Protein AF-A0A2S7TG33-F1 (afdb_monomer_lite)

Secondary structure (DSSP, 8-state):
-PPP-----------------EEEEEETTTTEEEEEEEEETTEEEEEETTT-SEEEEEE-SSHHHHHHHHH-TT-GGG-PEEEE-GGGPEEEES--S-EEE----HHHHHHT-TTSEEEETTEEEEE--S-TTHHHHT-TTSEEEETTEEEEE--S-HHHHHTT-TTSEEEETTEEEEE----HHHHHTT-TTSEEEETTEEEEE----STTTTTTTSEEEETTEEEEE--S-HHHHHTT-TTSEEEEE---TTEEE-

Foldseek 3Di:
DDDDDDDDDPPPDPPPQQQQQWEWEAPQFLLDTAWIWGDDWQKIFIAGQQQLATAEMEGHPGSVVVSVCSQPVPDPVLCWDWDAFWPNYTYTYNDFDDWDADDPDPQCVQLVRGRGTQDTVLKGWDADTPDDCCVVLVRRRGTQDIPNFGWAAADDDPQCVQLVRRRRTQDRRQWGWDFATDDPFCVQLVRRRGTQDTRPWGWDFATDDQFCPQGRRRTQDTRFKGWDAATDDPVCVVVVRHNGTDDIDGDDSNYHYD

pLDDT: mean 90.06, std 13.79, range [36.41, 98.5]

Radius of gyration: 22.52 Å; chains: 1; bounding box: 63×63×65 Å

Sequence (258 aa):
MKFFNLLGIIFLFPLLSFSQDLSVNVDKDNGILGSVYIKKGSTVFKVGHSSGSIEKVYVFQSADKAKYFMQNPQNSNFNFKAVQLAGGVQLYVRDYSNIEYCKNYSNYSRAGIVGEVCGVDGVKIEYNLRIGNNSTIGIVGKLKSINGINISYHINYDSNVRAGYQGKISAISDTKIVYYNKYTNSELASYYGKFRSIGGVAIGYYDKTNSTRGFEGKLQNIGSYKFNYYENYYNNQASKIVGKFKSITGKDSRVILL

Structure (mmCIF, N/CA/C/O backbone):
data_AF-A0A2S7TG33-F1
#
_entry.id   AF-A0A2S7TG33-F1
#
loop_
_atom_site.group_PDB
_atom_site.id
_atom_site.type_symbol
_atom_site.label_atom_id
_atom_site.label_alt_id
_atom_site.label_comp_id
_atom_site.label_asym_id
_atom_site.label_entity_id
_atom_site.label_seq_id
_atom_site.pdbx_PDB_ins_code
_atom_site.Cartn_x
_atom_site.Cartn_y
_atom_site.Cartn_z
_atom_site.occupancy
_atom_site.B_iso_or_equiv
_atom_site.auth_seq_id
_atom_site.auth_comp_id
_atom_site.auth_asym_id
_atom_site.auth_atom_id
_atom_site.pdbx_PDB_model_num
ATOM 1 N N . MET A 1 1 ? -41.850 -49.397 -28.244 1.00 43.66 1 MET A N 1
ATOM 2 C CA . MET A 1 1 ? -40.904 -48.329 -28.630 1.00 43.66 1 MET A CA 1
ATOM 3 C C . MET A 1 1 ? -40.643 -47.488 -27.381 1.00 43.66 1 MET A C 1
ATOM 5 O O . MET A 1 1 ? -41.569 -46.858 -26.892 1.00 43.66 1 MET A O 1
ATOM 9 N N . LYS A 1 2 ? -39.466 -47.632 -26.752 1.00 36.41 2 LYS A N 1
ATOM 10 C CA . LYS A 1 2 ? -39.132 -46.988 -25.466 1.00 36.41 2 LYS A CA 1
ATOM 11 C C . LYS A 1 2 ? -38.657 -45.554 -25.725 1.00 36.41 2 LYS A C 1
ATOM 13 O O . LYS A 1 2 ? -37.674 -45.377 -26.437 1.00 36.41 2 LYS A O 1
ATOM 18 N N . PHE A 1 3 ? -39.332 -44.561 -25.150 1.00 38.00 3 PHE A N 1
ATOM 19 C CA . PHE A 1 3 ? -38.859 -43.176 -25.123 1.00 38.00 3 PHE A CA 1
ATOM 20 C C . PHE A 1 3 ? -37.840 -43.009 -23.989 1.00 38.00 3 PHE A C 1
ATOM 22 O O . PHE A 1 3 ? -38.139 -43.290 -22.830 1.00 38.00 3 PHE A O 1
ATOM 29 N N . PHE A 1 4 ? -36.624 -42.586 -24.336 1.00 40.59 4 PHE A N 1
ATOM 30 C CA . PHE A 1 4 ? -35.587 -42.198 -23.384 1.00 40.59 4 PHE A CA 1
ATOM 31 C C . PHE A 1 4 ? -35.855 -40.768 -22.897 1.00 40.59 4 PHE A C 1
ATOM 33 O O . PHE A 1 4 ? -35.820 -39.826 -23.685 1.00 40.59 4 PHE A O 1
ATOM 40 N N . ASN A 1 5 ? -36.092 -40.612 -21.594 1.00 41.12 5 ASN A N 1
ATOM 41 C CA . ASN A 1 5 ? -36.013 -39.325 -20.908 1.00 41.12 5 ASN A CA 1
ATOM 42 C C . ASN A 1 5 ? -34.537 -38.933 -20.778 1.00 41.12 5 ASN A C 1
ATOM 44 O O . ASN A 1 5 ? -33.790 -39.572 -20.037 1.00 41.12 5 ASN A O 1
ATOM 48 N N . LEU A 1 6 ? -34.118 -37.883 -21.482 1.00 42.72 6 LEU A N 1
ATOM 49 C CA . LEU A 1 6 ? -32.810 -37.266 -21.291 1.00 42.72 6 LEU A CA 1
ATOM 50 C C . LEU A 1 6 ? -32.960 -36.126 -20.271 1.00 42.72 6 LEU A C 1
ATOM 52 O O . LEU A 1 6 ? -33.323 -35.007 -20.624 1.00 42.72 6 LEU A O 1
ATOM 56 N N . LEU A 1 7 ? -32.714 -36.420 -18.990 1.00 44.91 7 LEU A N 1
ATOM 57 C CA . LEU A 1 7 ? -32.516 -35.384 -17.973 1.00 44.91 7 LEU A CA 1
ATOM 58 C C . LEU A 1 7 ? -31.182 -34.677 -18.257 1.00 44.91 7 LEU A C 1
ATOM 60 O O . LEU A 1 7 ? -30.110 -35.239 -18.036 1.00 44.91 7 LEU A O 1
ATOM 64 N N . GLY A 1 8 ? -31.245 -33.441 -18.749 1.00 45.94 8 GLY A N 1
ATOM 65 C CA . GLY A 1 8 ? -30.083 -32.566 -18.866 1.00 45.94 8 GLY A CA 1
ATOM 66 C C . GLY A 1 8 ? -29.665 -32.042 -17.493 1.00 45.94 8 GLY A C 1
ATOM 67 O O . GLY A 1 8 ? -30.353 -31.209 -16.906 1.00 45.94 8 GLY A O 1
ATOM 68 N N . ILE A 1 9 ? -28.531 -32.518 -16.981 1.00 47.28 9 ILE A N 1
ATOM 69 C CA . ILE A 1 9 ? -27.866 -31.953 -15.802 1.00 47.28 9 ILE A CA 1
ATOM 70 C C . ILE A 1 9 ? -27.219 -30.630 -16.227 1.00 47.28 9 ILE A C 1
ATOM 72 O O . ILE A 1 9 ? -26.208 -30.616 -16.929 1.00 47.28 9 ILE A O 1
ATOM 76 N N . ILE A 1 10 ? -27.808 -29.508 -15.813 1.00 48.47 10 ILE A N 1
ATOM 77 C CA . ILE A 1 10 ? -27.198 -28.182 -15.953 1.00 48.47 10 ILE A CA 1
ATOM 78 C C . ILE A 1 10 ? -26.087 -28.079 -14.904 1.00 48.47 10 ILE A C 1
ATOM 80 O O . ILE A 1 10 ? -26.350 -27.902 -13.715 1.00 48.47 10 ILE A O 1
ATOM 84 N N . PHE A 1 11 ? -24.832 -28.188 -15.342 1.00 40.50 11 PHE A N 1
ATOM 85 C CA . PHE A 1 11 ? -23.679 -27.799 -14.534 1.00 40.50 11 PHE A CA 1
ATOM 86 C C . PHE A 1 11 ? -23.696 -26.274 -14.350 1.00 40.50 11 PHE A C 1
ATOM 88 O O . PHE A 1 11 ? -23.210 -25.519 -15.192 1.00 40.50 11 PHE A O 1
ATOM 95 N N . LEU A 1 12 ? -24.254 -25.815 -13.229 1.00 41.25 12 LEU A N 1
ATOM 96 C CA . LEU A 1 12 ? -24.005 -24.481 -12.689 1.00 41.25 12 LEU A CA 1
ATOM 97 C C . LEU A 1 12 ? -22.549 -24.432 -12.212 1.00 41.25 12 LEU A C 1
ATOM 99 O O . LEU A 1 12 ? -22.251 -24.654 -11.041 1.00 41.25 12 LEU A O 1
ATOM 103 N N . PHE A 1 13 ? -21.619 -24.164 -13.128 1.00 43.62 13 PHE A N 1
ATOM 104 C CA . PHE A 1 13 ? -20.308 -23.673 -12.727 1.00 43.62 13 PHE A CA 1
ATOM 105 C C . PHE A 1 13 ? -20.529 -22.313 -12.057 1.00 43.62 13 PHE A C 1
ATOM 107 O O . PHE A 1 13 ? -21.068 -21.413 -12.710 1.00 43.62 13 PHE A O 1
ATOM 114 N N . PRO A 1 14 ? -20.143 -22.115 -10.783 1.00 40.81 14 PRO A N 1
ATOM 115 C CA . PRO A 1 14 ? -20.095 -20.775 -10.239 1.00 40.81 14 PRO A CA 1
ATOM 116 C C . PRO A 1 14 ? -19.067 -20.018 -11.076 1.00 40.81 14 PRO A C 1
ATOM 118 O O . PRO A 1 14 ? -17.866 -20.283 -11.004 1.00 40.81 14 PRO A O 1
ATOM 121 N N . LEU A 1 15 ? -19.548 -19.098 -11.913 1.00 37.97 15 LEU A N 1
ATOM 122 C CA . LEU A 1 15 ? -18.715 -18.046 -12.465 1.00 37.97 15 LEU A CA 1
ATOM 123 C C . LEU A 1 15 ? -18.114 -17.345 -11.252 1.00 37.97 15 LEU A C 1
ATOM 125 O O . LEU A 1 15 ? -18.797 -16.587 -10.565 1.00 37.97 15 LEU A O 1
ATOM 129 N N . LEU A 1 16 ? -16.856 -17.658 -10.946 1.00 40.44 16 LEU A N 1
ATOM 130 C CA . LEU A 1 16 ? -16.055 -16.908 -9.996 1.00 40.44 16 LEU A CA 1
ATOM 131 C C . LEU A 1 16 ? -15.973 -15.491 -10.557 1.00 40.44 16 LEU A C 1
ATOM 133 O O . LEU A 1 16 ? -15.112 -15.166 -11.374 1.00 40.44 16 LEU A O 1
ATOM 137 N N . SER A 1 17 ? -16.926 -14.651 -10.168 1.00 43.97 17 SER A N 1
ATOM 138 C CA . SER A 1 17 ? -16.872 -13.224 -10.394 1.00 43.97 17 SER A CA 1
ATOM 139 C C . SER A 1 17 ? -15.693 -12.725 -9.574 1.00 43.97 17 SER A C 1
ATOM 141 O O . SER A 1 17 ? -15.821 -12.477 -8.375 1.00 43.97 17 SER A O 1
ATOM 143 N N . PHE A 1 18 ? -14.516 -12.661 -10.195 1.00 52.84 18 PHE A N 1
ATOM 144 C CA . PHE A 1 18 ? -13.342 -12.061 -9.582 1.00 52.84 18 PHE A CA 1
ATOM 145 C C . PHE A 1 18 ? -13.706 -10.621 -9.207 1.00 52.84 18 PHE A C 1
ATOM 147 O O . PHE A 1 18 ? -13.912 -9.772 -10.074 1.00 52.84 18 PHE A O 1
ATOM 154 N N . SER A 1 19 ? -13.859 -10.362 -7.908 1.00 65.00 19 SER A N 1
ATOM 155 C CA . SER A 1 19 ? -14.109 -9.014 -7.412 1.00 65.00 19 SER A CA 1
ATOM 156 C C . SER A 1 19 ? -12.846 -8.181 -7.611 1.00 65.00 19 SER A C 1
ATOM 158 O O . SER A 1 19 ? -11.757 -8.590 -7.206 1.00 65.00 19 SER A O 1
ATOM 160 N N . GLN A 1 20 ? -12.986 -7.016 -8.245 1.00 80.31 20 GLN A N 1
ATOM 161 C CA . GLN A 1 20 ? -11.916 -6.027 -8.388 1.00 80.31 20 GLN A CA 1
ATOM 162 C C . GLN A 1 20 ? -11.662 -5.338 -7.044 1.00 80.31 20 GLN A C 1
ATOM 164 O O . GLN A 1 20 ? -12.116 -4.224 -6.787 1.00 80.31 20 GLN A O 1
ATOM 169 N N . ASP A 1 21 ? -10.954 -6.042 -6.169 1.00 93.25 21 ASP A N 1
ATOM 170 C CA . ASP A 1 21 ? -10.637 -5.586 -4.814 1.00 93.25 21 ASP A CA 1
ATOM 171 C C . ASP A 1 21 ? -9.279 -4.881 -4.729 1.00 93.25 21 ASP A C 1
ATOM 173 O O . ASP A 1 21 ? -8.865 -4.464 -3.647 1.00 93.25 21 ASP A O 1
ATOM 177 N N . LEU A 1 22 ? -8.600 -4.724 -5.866 1.00 96.38 22 LEU A N 1
ATOM 178 C CA . LEU A 1 22 ? -7.328 -4.033 -5.997 1.00 96.38 22 LEU A CA 1
ATOM 179 C C . LEU A 1 22 ? -7.439 -2.955 -7.077 1.00 96.38 22 LEU A C 1
ATOM 181 O O . LEU A 1 22 ? -7.758 -3.259 -8.226 1.00 96.38 22 LEU A O 1
ATOM 185 N N . SER A 1 23 ? -7.102 -1.720 -6.723 1.00 96.31 23 SER A N 1
ATOM 186 C CA . SER A 1 23 ? -6.913 -0.633 -7.684 1.00 96.31 23 SER A CA 1
ATOM 187 C C . SER A 1 23 ? -5.549 -0.017 -7.500 1.00 96.31 23 SER A C 1
ATOM 189 O O . SER A 1 23 ? -5.053 0.110 -6.380 1.00 96.31 23 SER A O 1
ATOM 191 N N . VAL A 1 24 ? -4.940 0.383 -8.603 1.00 95.62 24 VAL A N 1
ATOM 192 C CA . VAL A 1 24 ? -3.582 0.897 -8.602 1.00 95.62 24 VAL A CA 1
ATOM 193 C C . VAL A 1 24 ? -3.514 2.118 -9.497 1.00 95.62 24 VAL A C 1
ATOM 195 O O . VAL A 1 24 ? -3.882 2.062 -10.666 1.00 95.62 24 VAL A O 1
ATOM 198 N N . ASN A 1 25 ? -3.006 3.212 -8.945 1.00 93.44 25 ASN A N 1
ATOM 199 C CA . ASN A 1 25 ? -2.598 4.371 -9.722 1.00 93.44 25 ASN A CA 1
ATOM 200 C C . ASN A 1 25 ? -1.138 4.197 -10.159 1.00 93.44 25 ASN A C 1
ATOM 202 O O . ASN A 1 25 ? -0.315 3.710 -9.382 1.00 93.44 25 ASN A O 1
ATOM 206 N N . VAL A 1 26 ? -0.822 4.586 -11.392 1.00 94.31 26 VAL A N 1
ATOM 207 C CA . VAL A 1 26 ? 0.536 4.531 -11.939 1.00 94.31 26 VAL A CA 1
ATOM 208 C C . VAL A 1 26 ? 0.891 5.874 -12.558 1.00 94.31 26 VAL A C 1
ATOM 210 O O . VAL A 1 26 ? 0.166 6.376 -13.415 1.00 94.31 26 VAL A O 1
ATOM 213 N N . ASP A 1 27 ? 2.048 6.408 -12.178 1.00 94.50 27 ASP A N 1
ATOM 214 C CA . ASP A 1 27 ? 2.720 7.450 -12.945 1.00 94.50 27 ASP A CA 1
ATOM 215 C C . ASP A 1 27 ? 3.383 6.774 -14.148 1.00 94.50 27 ASP A C 1
ATOM 217 O O . ASP A 1 27 ? 4.416 6.110 -14.024 1.00 94.50 27 ASP A O 1
ATOM 221 N N . LYS A 1 28 ? 2.726 6.869 -15.306 1.00 91.88 28 LYS A N 1
ATOM 222 C CA . LYS A 1 28 ? 3.128 6.160 -16.528 1.00 91.8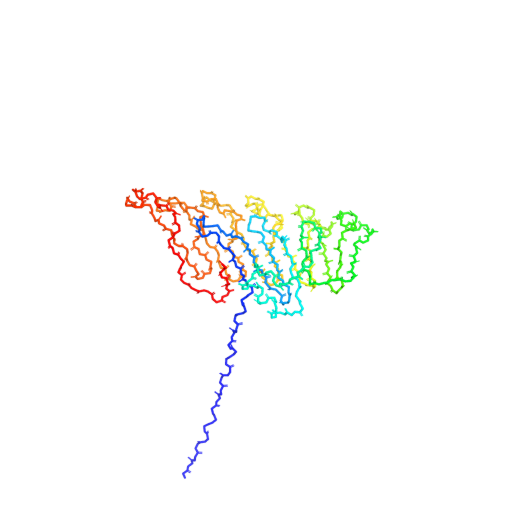8 28 LYS A CA 1
ATOM 223 C C . LYS A 1 28 ? 4.428 6.722 -17.096 1.00 91.88 28 LYS A C 1
ATOM 225 O O . LYS A 1 28 ? 5.253 5.947 -17.571 1.00 91.88 28 LYS A O 1
ATOM 230 N N . ASP A 1 29 ? 4.639 8.030 -16.985 1.00 89.31 29 ASP A N 1
ATOM 231 C CA . ASP A 1 29 ? 5.801 8.719 -17.549 1.00 89.31 29 ASP A CA 1
ATOM 232 C C . ASP A 1 29 ? 7.083 8.335 -16.804 1.00 89.31 29 ASP A C 1
ATOM 234 O O . ASP A 1 29 ? 8.107 7.973 -17.406 1.00 89.31 29 ASP A O 1
ATOM 238 N N . ASN A 1 30 ? 7.001 8.308 -15.475 1.00 92.94 30 ASN A N 1
ATOM 239 C CA . ASN A 1 30 ? 8.112 7.885 -14.631 1.00 92.94 30 ASN A CA 1
ATOM 240 C C . ASN A 1 30 ? 8.151 6.368 -14.413 1.00 92.94 30 ASN A C 1
ATOM 242 O O . ASN A 1 30 ? 9.168 5.848 -13.960 1.00 92.94 30 ASN A O 1
ATOM 246 N N . GLY A 1 31 ? 7.089 5.644 -14.772 1.00 93.50 31 GLY A N 1
ATOM 247 C CA . GLY A 1 31 ? 6.967 4.204 -14.559 1.00 93.50 31 GLY A CA 1
ATOM 248 C C . GLY A 1 31 ? 6.938 3.832 -13.080 1.00 93.50 31 GLY A C 1
ATOM 249 O O . GLY A 1 31 ? 7.494 2.806 -12.684 1.00 93.50 31 GLY A O 1
ATOM 250 N N . ILE A 1 32 ? 6.342 4.687 -12.251 1.00 93.75 32 ILE A N 1
ATOM 251 C CA . ILE A 1 32 ? 6.317 4.541 -10.798 1.00 93.75 32 ILE A CA 1
ATOM 252 C C . ILE A 1 32 ? 4.934 4.067 -10.371 1.00 93.75 32 ILE A C 1
ATOM 254 O O . ILE A 1 32 ? 3.900 4.589 -10.789 1.00 93.75 32 ILE A O 1
ATOM 258 N N . LEU A 1 33 ? 4.924 3.062 -9.501 1.00 94.38 33 LEU A N 1
ATOM 259 C CA . LEU A 1 33 ? 3.711 2.638 -8.827 1.00 94.38 33 LEU A CA 1
ATOM 260 C C . LEU A 1 33 ? 3.254 3.758 -7.895 1.00 94.38 33 LEU A C 1
ATOM 262 O O . LEU A 1 33 ? 4.004 4.142 -7.013 1.00 94.38 33 LEU A O 1
ATOM 266 N N . GLY A 1 34 ? 2.051 4.280 -8.088 1.00 89.62 34 GLY A N 1
ATOM 267 C CA . GLY A 1 34 ? 1.496 5.357 -7.282 1.00 89.62 34 GLY A CA 1
ATOM 268 C C . GLY A 1 34 ? 0.822 4.836 -6.016 1.00 89.62 34 GLY A C 1
ATOM 269 O O . GLY A 1 34 ? 1.431 4.192 -5.163 1.00 89.62 34 GLY A O 1
ATOM 270 N N . SER A 1 35 ? -0.456 5.166 -5.857 1.00 88.00 35 SER A N 1
ATOM 271 C CA . SER A 1 35 ? -1.264 4.706 -4.722 1.00 88.00 35 SER A CA 1
ATOM 272 C C . SER A 1 35 ? -1.876 3.336 -4.997 1.00 88.00 35 SER A C 1
ATOM 274 O O . SER A 1 35 ? -2.396 3.097 -6.088 1.00 88.00 35 SER A O 1
ATOM 276 N N . VAL A 1 36 ? -1.865 2.465 -3.989 1.00 96.06 36 VAL A N 1
ATOM 277 C CA . VAL A 1 36 ? -2.528 1.157 -4.026 1.00 96.06 36 VAL A CA 1
ATOM 278 C C . VAL A 1 36 ? -3.765 1.207 -3.141 1.00 96.06 36 VAL A C 1
ATOM 280 O O . VAL A 1 36 ? -3.675 1.587 -1.976 1.00 96.06 36 VAL A O 1
ATOM 283 N N . TYR A 1 37 ? -4.906 0.789 -3.675 1.00 97.75 37 TYR A N 1
ATOM 284 C CA . TYR A 1 37 ? -6.167 0.687 -2.952 1.00 97.75 37 TYR A CA 1
ATOM 285 C C . TYR A 1 37 ? -6.569 -0.779 -2.817 1.00 97.75 37 TYR A C 1
ATOM 287 O O . TYR A 1 37 ? -6.610 -1.502 -3.811 1.00 97.75 37 TYR A O 1
ATOM 295 N N . ILE A 1 38 ? -6.873 -1.212 -1.595 1.00 97.81 38 ILE A N 1
ATOM 296 C CA . ILE A 1 38 ? -7.290 -2.582 -1.278 1.00 97.81 38 ILE A CA 1
ATOM 297 C C . ILE A 1 38 ? -8.670 -2.532 -0.628 1.00 97.81 38 ILE A C 1
ATOM 299 O O . ILE A 1 38 ? -8.834 -1.917 0.425 1.00 97.81 38 ILE A O 1
ATOM 303 N N . LYS A 1 39 ? -9.664 -3.183 -1.234 1.00 97.69 39 LYS A N 1
ATOM 304 C CA . LYS A 1 39 ? -11.042 -3.233 -0.731 1.00 97.69 39 LYS A CA 1
ATOM 305 C C . LYS A 1 39 ? -11.273 -4.471 0.133 1.00 97.69 39 LYS A C 1
ATOM 307 O O . LYS A 1 39 ? -10.919 -5.583 -0.249 1.00 97.69 39 LYS A O 1
ATOM 312 N N . LYS A 1 40 ? -11.960 -4.292 1.259 1.00 97.50 40 LYS A N 1
ATOM 313 C CA . LYS A 1 40 ? -12.483 -5.350 2.131 1.00 97.50 40 LYS A CA 1
ATOM 314 C C . LYS A 1 40 ? -13.906 -5.003 2.547 1.00 97.50 40 LYS A C 1
ATOM 316 O O . LYS A 1 40 ? -14.120 -4.119 3.370 1.00 97.50 40 LYS A O 1
ATOM 321 N N . GLY A 1 41 ? -14.883 -5.672 1.932 1.00 95.56 41 GLY A N 1
ATOM 322 C CA . GLY A 1 41 ? -16.298 -5.344 2.113 1.00 95.56 41 GLY A CA 1
ATOM 323 C C . GLY A 1 41 ? -16.580 -3.881 1.763 1.00 95.56 41 GLY A C 1
ATOM 324 O O . GLY A 1 41 ? -16.327 -3.454 0.636 1.00 95.56 41 GLY A O 1
ATOM 325 N N . SER A 1 42 ? -17.076 -3.122 2.738 1.00 96.19 42 SER A N 1
ATOM 326 C CA . SER A 1 42 ? -17.338 -1.685 2.636 1.00 96.19 42 SER A CA 1
ATOM 327 C C . SER A 1 42 ? -16.167 -0.797 3.072 1.00 96.19 42 SER A C 1
ATOM 329 O O . SER A 1 42 ? -16.349 0.407 3.205 1.00 96.19 42 SER A O 1
ATOM 331 N N . THR A 1 43 ? -14.97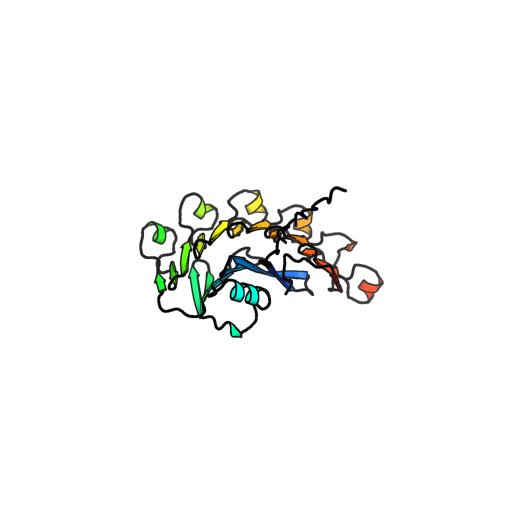1 -1.347 3.279 1.00 97.94 43 THR A N 1
ATOM 332 C CA . THR A 1 43 ? -13.774 -0.591 3.675 1.00 97.94 43 THR A CA 1
ATOM 333 C C . THR A 1 43 ? -12.730 -0.620 2.561 1.00 97.94 43 THR A C 1
ATOM 335 O O . THR A 1 43 ? -12.500 -1.662 1.949 1.00 97.94 43 THR A O 1
ATOM 338 N N . VAL A 1 44 ? -12.065 0.505 2.299 1.00 98.19 44 VAL A N 1
ATOM 339 C CA . VAL A 1 44 ? -10.947 0.609 1.349 1.00 98.19 44 VAL A CA 1
ATOM 340 C C . VAL A 1 44 ? -9.719 1.166 2.055 1.00 98.19 44 VAL A C 1
ATOM 342 O O . VAL A 1 44 ? -9.781 2.209 2.697 1.00 98.19 44 VAL A O 1
ATOM 345 N N . PHE A 1 45 ? -8.585 0.497 1.894 1.00 98.31 45 PHE A N 1
ATOM 346 C CA . PHE A 1 45 ? -7.293 0.915 2.425 1.00 98.31 45 PHE A CA 1
ATOM 347 C C . PHE A 1 45 ? -6.452 1.505 1.304 1.00 98.31 45 PHE A C 1
ATOM 349 O O . PHE A 1 45 ? -6.219 0.829 0.304 1.00 98.31 45 PHE A O 1
ATOM 356 N N . LYS A 1 46 ? -5.957 2.729 1.480 1.00 97.56 46 LYS A N 1
ATOM 357 C CA . LYS A 1 46 ? -4.905 3.301 0.641 1.00 97.56 46 LYS A CA 1
ATOM 358 C C . LYS A 1 46 ? -3.554 3.000 1.281 1.00 97.56 46 LYS A C 1
ATOM 360 O O . LYS A 1 46 ? -3.272 3.478 2.381 1.00 97.56 46 LYS A O 1
ATOM 365 N N . VAL A 1 47 ? -2.727 2.236 0.584 1.00 96.12 47 VAL A N 1
ATOM 366 C CA . VAL A 1 47 ? -1.374 1.872 1.007 1.00 96.12 47 VAL A CA 1
ATOM 367 C C . VAL A 1 47 ? -0.365 2.643 0.160 1.00 96.12 47 VAL A C 1
ATOM 369 O O . VAL A 1 47 ? -0.444 2.646 -1.073 1.00 96.12 47 VAL A O 1
ATOM 372 N N . GLY A 1 48 ? 0.586 3.299 0.823 1.00 92.75 48 GLY A N 1
ATOM 373 C CA . GLY A 1 48 ? 1.676 4.005 0.156 1.00 92.75 48 GLY A CA 1
ATOM 374 C C . GLY A 1 48 ? 2.683 3.027 -0.445 1.00 92.75 48 GLY A C 1
ATOM 375 O O . GLY A 1 48 ? 3.139 2.114 0.243 1.00 92.75 48 GLY A O 1
ATOM 376 N N . HIS A 1 49 ? 3.068 3.207 -1.711 1.00 84.69 49 HIS A N 1
ATOM 377 C CA . HIS A 1 49 ? 4.028 2.303 -2.361 1.00 84.69 49 HIS A CA 1
ATOM 378 C C . HIS A 1 49 ? 5.431 2.374 -1.743 1.00 84.69 49 HIS A C 1
ATOM 380 O O . HIS A 1 49 ? 6.079 1.342 -1.572 1.00 84.69 49 HIS A O 1
ATOM 386 N N . SER A 1 50 ? 5.896 3.574 -1.381 1.00 84.38 50 SER A N 1
ATOM 387 C CA . SER A 1 50 ? 7.224 3.774 -0.788 1.00 84.38 50 SER A CA 1
ATOM 388 C C . SER A 1 50 ? 7.254 3.361 0.679 1.00 84.38 50 SER A C 1
ATOM 390 O O . SER A 1 50 ? 8.144 2.622 1.110 1.00 84.38 50 SER A O 1
ATOM 392 N N . SER A 1 51 ? 6.256 3.807 1.447 1.00 88.75 51 SER A N 1
ATOM 393 C CA . SER A 1 51 ? 6.172 3.550 2.885 1.00 88.75 51 SER A CA 1
ATOM 394 C C . SER A 1 51 ? 5.759 2.113 3.197 1.00 88.75 51 SER A C 1
ATOM 396 O O . SER A 1 51 ? 6.196 1.565 4.201 1.00 88.75 51 SER A O 1
ATOM 398 N N . GLY A 1 52 ? 4.933 1.485 2.353 1.00 91.25 52 GLY A N 1
ATOM 399 C CA . GLY A 1 52 ? 4.270 0.215 2.655 1.00 91.25 52 GLY A CA 1
ATOM 400 C C . GLY A 1 52 ? 3.351 0.278 3.877 1.00 91.25 52 GLY A C 1
ATOM 401 O O . GLY A 1 52 ? 3.053 -0.762 4.463 1.00 91.25 52 GLY A O 1
ATOM 402 N N . SER A 1 53 ? 2.934 1.484 4.263 1.00 93.50 53 SER A N 1
ATOM 403 C CA . SER A 1 53 ? 2.026 1.758 5.375 1.00 93.50 53 SER A CA 1
ATOM 404 C C . SER A 1 53 ? 0.645 2.135 4.847 1.00 93.50 53 SER A C 1
ATOM 406 O O . SER A 1 53 ? 0.513 2.648 3.733 1.00 93.50 53 SER A O 1
ATOM 408 N N . ILE A 1 54 ? -0.391 1.907 5.656 1.00 97.00 54 ILE A N 1
ATOM 409 C CA . ILE A 1 54 ? -1.712 2.487 5.409 1.00 97.00 54 ILE A CA 1
ATOM 410 C C . ILE A 1 54 ? -1.585 3.993 5.611 1.00 97.00 54 ILE A C 1
ATOM 412 O O . ILE A 1 54 ? -1.109 4.440 6.646 1.00 97.00 54 ILE A O 1
ATOM 416 N N . GLU A 1 55 ? -2.003 4.759 4.613 1.00 96.75 55 GLU A N 1
ATOM 417 C CA . GLU A 1 55 ? -2.060 6.221 4.681 1.00 96.75 55 GLU A CA 1
ATOM 418 C C . GLU A 1 55 ? -3.486 6.680 4.974 1.00 96.75 55 GLU A C 1
ATOM 420 O O . GLU A 1 55 ? -3.714 7.618 5.736 1.00 96.75 55 GLU A O 1
ATOM 425 N N . LYS A 1 56 ? -4.460 6.012 4.343 1.00 97.69 56 LYS A N 1
ATOM 426 C CA . LYS A 1 56 ? -5.875 6.366 4.433 1.00 97.69 56 LYS A CA 1
ATOM 427 C C . LYS A 1 56 ? -6.738 5.121 4.526 1.00 97.69 56 LYS A C 1
ATOM 429 O O . LYS A 1 56 ? -6.450 4.113 3.879 1.00 97.69 56 LYS A O 1
ATOM 434 N N . VAL A 1 57 ? -7.827 5.221 5.273 1.00 98.31 57 VAL A N 1
ATOM 435 C CA . VAL A 1 57 ? -8.887 4.215 5.316 1.00 98.31 57 VAL A CA 1
ATOM 436 C C . VAL A 1 57 ? -10.203 4.900 4.999 1.00 98.31 57 VAL A C 1
ATOM 438 O O . VAL A 1 57 ? -10.516 5.919 5.595 1.00 98.31 57 VAL A O 1
ATOM 441 N N . TYR A 1 58 ? -10.971 4.351 4.071 1.00 97.88 58 TYR A N 1
ATOM 442 C CA . TYR A 1 58 ? -12.286 4.852 3.692 1.00 97.88 58 TYR A CA 1
ATOM 443 C C . TYR A 1 58 ? -13.327 3.823 4.105 1.00 97.88 58 TYR A C 1
ATOM 445 O O . TYR A 1 58 ? -13.239 2.669 3.685 1.00 97.88 58 TYR A O 1
ATOM 453 N N . VAL A 1 59 ? -14.308 4.224 4.907 1.00 97.19 59 VAL A N 1
ATOM 454 C CA . VAL A 1 59 ? -15.407 3.352 5.327 1.00 97.19 59 VAL A CA 1
ATOM 455 C C . VAL A 1 59 ? -16.698 3.836 4.681 1.00 97.19 59 VAL A C 1
ATOM 457 O O . VAL A 1 59 ? -17.119 4.983 4.838 1.00 97.19 59 VAL A O 1
ATOM 460 N N . PHE A 1 60 ? -17.328 2.938 3.933 1.00 95.25 60 PHE A N 1
ATOM 461 C CA . PHE A 1 60 ? -18.546 3.186 3.179 1.00 95.25 60 PHE A CA 1
ATOM 462 C C . PHE A 1 60 ? -19.751 2.530 3.851 1.00 95.25 60 PHE A C 1
ATOM 464 O O . PHE A 1 60 ? -19.637 1.554 4.589 1.00 95.25 60 PHE A O 1
ATOM 471 N N . GLN A 1 61 ? -20.938 3.029 3.510 1.00 93.06 61 GLN A N 1
ATOM 472 C CA . GLN A 1 61 ? -22.208 2.436 3.940 1.00 93.06 61 GLN A CA 1
ATOM 473 C C . GLN A 1 61 ? -22.470 1.057 3.312 1.00 93.06 61 GLN A C 1
ATOM 475 O O . GLN A 1 61 ? -23.237 0.275 3.859 1.00 93.06 61 GLN A O 1
ATOM 480 N N . SER A 1 62 ? -21.868 0.758 2.156 1.00 94.00 62 SER A N 1
ATOM 481 C CA . SER A 1 62 ? -22.033 -0.525 1.470 1.00 94.00 62 SER A CA 1
ATOM 482 C C . SER A 1 62 ? -20.793 -0.907 0.664 1.00 94.00 62 SER A C 1
ATOM 484 O O . SER A 1 62 ? -19.987 -0.053 0.279 1.00 94.00 62 SER A O 1
ATOM 486 N N . ALA A 1 63 ? -20.657 -2.204 0.384 1.00 94.69 63 ALA A N 1
ATOM 487 C CA . ALA A 1 63 ? -19.587 -2.734 -0.459 1.00 94.69 63 ALA A CA 1
ATOM 488 C C . ALA A 1 63 ? -19.656 -2.209 -1.905 1.00 94.69 63 ALA A C 1
ATOM 490 O O . ALA A 1 63 ? -18.614 -2.025 -2.532 1.00 94.69 63 ALA A O 1
ATOM 491 N N . ASP A 1 64 ? -20.851 -1.899 -2.414 1.00 93.12 64 ASP A N 1
ATOM 492 C CA . ASP A 1 64 ? -21.026 -1.349 -3.764 1.00 93.12 64 ASP A CA 1
ATOM 493 C C . ASP A 1 64 ? -20.489 0.075 -3.885 1.00 93.12 64 ASP A C 1
ATOM 495 O O . ASP A 1 64 ? -19.814 0.403 -4.860 1.00 93.12 64 ASP A O 1
ATOM 499 N N . LYS A 1 65 ? -20.704 0.920 -2.866 1.00 93.69 65 LYS A N 1
ATOM 500 C CA . LYS A 1 65 ? -20.106 2.263 -2.835 1.00 93.69 65 LYS A CA 1
ATOM 501 C C . LYS A 1 65 ? -18.583 2.190 -2.757 1.00 93.69 65 LYS A C 1
ATOM 503 O O . LYS A 1 65 ? -17.907 2.936 -3.461 1.00 93.69 65 LYS A O 1
ATOM 508 N N . ALA A 1 66 ? -18.053 1.256 -1.963 1.00 95.06 66 ALA A N 1
ATOM 509 C CA . ALA A 1 66 ? -16.619 0.988 -1.923 1.00 95.06 66 ALA A CA 1
ATOM 510 C C . ALA A 1 66 ? -16.100 0.535 -3.298 1.00 95.06 66 ALA A C 1
ATOM 512 O O . ALA A 1 66 ? -15.092 1.046 -3.773 1.00 95.06 66 ALA A O 1
ATOM 513 N N . LYS A 1 67 ? -16.811 -0.366 -3.986 1.00 94.12 67 LYS A N 1
ATOM 514 C CA . LYS A 1 67 ? -16.467 -0.821 -5.342 1.00 94.12 67 LYS A CA 1
ATOM 515 C C . LYS A 1 67 ? -16.487 0.324 -6.360 1.00 94.12 67 LYS A C 1
ATOM 517 O O . LYS A 1 67 ? -15.581 0.418 -7.181 1.00 94.12 67 LYS A O 1
ATOM 522 N N . TYR A 1 68 ? -17.473 1.215 -6.288 1.00 93.06 68 TYR A N 1
ATOM 523 C CA . TYR A 1 68 ? -17.525 2.404 -7.138 1.00 93.06 68 TYR A CA 1
ATOM 524 C C . TYR A 1 68 ? -16.340 3.351 -6.872 1.00 93.06 68 TYR A C 1
ATOM 526 O O . TYR A 1 68 ? -15.726 3.855 -7.815 1.00 93.06 68 TYR A O 1
ATOM 534 N N . PHE A 1 69 ? -15.953 3.532 -5.603 1.00 94.75 69 PHE A N 1
ATOM 535 C CA . PHE A 1 69 ? -14.754 4.290 -5.231 1.00 94.75 69 PHE A CA 1
ATOM 536 C C . PHE A 1 69 ? -13.472 3.681 -5.794 1.00 94.75 69 PHE A C 1
ATOM 538 O O . PHE A 1 69 ? -12.627 4.421 -6.288 1.00 94.75 69 PHE A O 1
ATOM 545 N N . MET A 1 70 ? -13.336 2.351 -5.785 1.00 94.88 70 MET A N 1
ATOM 546 C CA . MET A 1 70 ? -12.163 1.666 -6.347 1.00 94.88 70 MET A CA 1
ATOM 547 C C . MET A 1 70 ? -11.908 2.041 -7.813 1.00 94.88 70 MET A C 1
ATOM 549 O O . MET A 1 70 ? -10.760 2.035 -8.246 1.00 94.88 70 MET A O 1
ATOM 553 N N . GLN A 1 71 ? -12.952 2.383 -8.569 1.00 93.25 71 GLN A N 1
ATOM 554 C CA . GLN A 1 71 ? -12.847 2.805 -9.968 1.00 93.25 71 GLN A CA 1
ATOM 555 C C . GLN A 1 71 ? -12.599 4.311 -10.121 1.00 93.25 71 GLN A C 1
ATOM 557 O O . GLN A 1 71 ? -12.081 4.741 -11.144 1.00 93.25 71 GLN A O 1
ATOM 562 N N . ASN A 1 72 ? -12.969 5.115 -9.119 1.00 91.06 72 ASN A N 1
ATOM 563 C CA . ASN A 1 72 ? -12.979 6.576 -9.200 1.00 91.06 72 ASN A CA 1
ATOM 564 C C . ASN A 1 72 ? -12.528 7.233 -7.877 1.00 91.06 72 ASN A C 1
ATOM 566 O O . ASN A 1 72 ? -13.284 8.018 -7.298 1.00 91.06 72 ASN A O 1
ATOM 570 N N . PRO A 1 73 ? -11.315 6.959 -7.361 1.00 89.12 73 PRO A N 1
ATOM 571 C CA . PRO A 1 73 ? -10.930 7.400 -6.017 1.00 89.12 73 PRO A CA 1
ATOM 572 C C . PRO A 1 73 ? -10.721 8.917 -5.885 1.00 89.12 73 PRO A C 1
ATOM 574 O O . PRO A 1 73 ? -10.635 9.421 -4.769 1.00 89.12 73 PRO A O 1
ATOM 577 N N . GLN A 1 74 ? -10.636 9.642 -7.007 1.00 84.38 74 GLN A N 1
ATOM 578 C CA . GLN A 1 74 ? -10.542 11.109 -7.048 1.00 84.38 74 GLN A CA 1
ATOM 579 C C . GLN A 1 74 ? -11.912 11.799 -7.124 1.00 84.38 74 GLN A C 1
ATOM 581 O O . GLN A 1 74 ? -11.981 13.024 -7.170 1.00 84.38 74 GLN A O 1
ATOM 586 N N . ASN A 1 75 ? -13.009 11.038 -7.171 1.00 82.12 75 ASN A N 1
ATOM 587 C CA . ASN A 1 75 ? -14.342 11.614 -7.285 1.00 82.12 75 ASN A CA 1
ATOM 588 C C . ASN A 1 75 ? -14.700 12.388 -6.004 1.00 82.12 75 ASN A C 1
ATOM 590 O O . ASN A 1 75 ? -14.786 11.822 -4.914 1.00 82.12 75 ASN A O 1
ATOM 594 N N . SER A 1 76 ? -14.944 13.688 -6.144 1.00 72.12 76 SER A N 1
ATOM 595 C CA . SER A 1 76 ? -15.299 14.589 -5.044 1.00 72.12 76 SER A CA 1
ATOM 596 C C . SER A 1 76 ? -16.671 14.300 -4.421 1.00 72.12 76 SER A C 1
ATOM 598 O O . SER A 1 76 ? -16.942 14.741 -3.306 1.00 72.12 76 SER A O 1
ATOM 600 N N . ASN A 1 77 ? -17.537 13.526 -5.085 1.00 78.44 77 ASN A N 1
ATOM 601 C CA . ASN A 1 77 ? -18.924 13.298 -4.660 1.00 78.44 77 ASN A CA 1
ATOM 602 C C . ASN A 1 77 ? -19.072 12.384 -3.437 1.00 78.44 77 ASN A C 1
ATOM 604 O O . ASN A 1 77 ? -20.179 12.234 -2.919 1.00 78.44 77 ASN A O 1
ATOM 608 N N . PHE A 1 78 ? -17.997 11.757 -2.955 1.00 79.19 78 PHE A N 1
ATOM 609 C CA . PHE A 1 78 ? -18.091 10.900 -1.773 1.00 79.19 78 PHE A CA 1
ATOM 610 C C . PHE A 1 78 ? -18.309 11.668 -0.462 1.00 79.19 78 PHE A C 1
ATOM 612 O O . PHE A 1 78 ? -18.753 11.044 0.499 1.00 79.19 78 PHE A O 1
ATOM 619 N N . ASN A 1 79 ? -18.055 12.986 -0.440 1.00 85.50 79 ASN A N 1
ATOM 620 C CA . ASN A 1 79 ? -18.234 13.889 0.706 1.00 85.50 79 ASN A CA 1
ATOM 621 C C . ASN A 1 79 ? -17.857 13.239 2.051 1.00 85.50 79 ASN A C 1
ATOM 623 O O . ASN A 1 79 ? -18.717 12.899 2.864 1.00 85.50 79 ASN A O 1
ATOM 627 N N . PHE A 1 80 ? -16.561 13.000 2.239 1.00 91.81 80 PHE A N 1
ATOM 628 C CA . PHE A 1 80 ? -16.041 12.405 3.462 1.00 91.81 80 PHE A CA 1
ATOM 629 C C . PHE A 1 80 ? -15.603 13.463 4.472 1.00 91.81 80 PHE A C 1
ATOM 631 O O . PHE A 1 80 ? -14.994 14.468 4.107 1.00 91.81 80 PHE A O 1
ATOM 638 N N . LYS A 1 81 ? -15.775 13.145 5.753 1.00 93.56 81 LYS A N 1
ATOM 639 C CA . LYS A 1 81 ? -15.077 13.781 6.868 1.00 93.56 81 LYS A CA 1
ATOM 640 C C . LYS A 1 81 ? -13.837 12.965 7.223 1.00 93.56 81 LYS A C 1
ATOM 642 O O . LYS A 1 81 ? -13.901 11.738 7.304 1.00 93.56 81 LYS A O 1
ATOM 647 N N . ALA A 1 82 ? -12.715 13.655 7.408 1.00 95.44 82 ALA A N 1
ATOM 648 C CA . ALA A 1 82 ? -11.452 13.044 7.799 1.00 95.44 82 ALA A CA 1
ATOM 649 C C . ALA A 1 82 ? -11.284 13.088 9.323 1.00 95.44 82 ALA A C 1
ATOM 651 O O . ALA A 1 82 ? -11.450 14.140 9.936 1.00 95.44 82 ALA A O 1
ATOM 652 N N . VAL A 1 83 ? -10.905 11.959 9.910 1.00 97.00 83 VAL A N 1
ATOM 653 C CA . VAL A 1 83 ? -10.536 11.807 11.317 1.00 97.00 83 VAL A CA 1
ATOM 654 C C . VAL A 1 83 ? -9.089 11.334 11.369 1.00 97.00 83 VAL A C 1
ATOM 656 O O . VAL A 1 83 ? -8.728 10.345 10.725 1.00 97.00 83 VAL A O 1
ATOM 659 N N . GLN A 1 84 ? -8.246 12.053 12.106 1.00 97.19 84 GLN A N 1
ATOM 660 C CA . GLN A 1 84 ? -6.852 11.669 12.294 1.00 97.19 84 GLN A CA 1
ATOM 661 C C . GLN A 1 84 ? -6.772 10.516 13.298 1.00 97.19 84 GLN A C 1
ATOM 663 O O . GLN A 1 84 ? -7.314 10.606 14.396 1.00 97.19 84 GLN A O 1
ATOM 668 N N . LEU A 1 85 ? -6.103 9.437 12.902 1.00 97.19 85 LEU A N 1
ATOM 669 C CA . LEU A 1 85 ? -5.792 8.294 13.752 1.00 97.19 85 LEU A CA 1
ATOM 670 C C . LEU A 1 85 ? -4.303 8.294 14.117 1.00 97.19 85 LEU A C 1
ATOM 672 O O . LEU A 1 85 ? -3.483 8.965 13.467 1.00 97.19 85 LEU A O 1
ATOM 676 N N . ALA A 1 86 ? -3.948 7.451 15.087 1.00 93.25 86 ALA A N 1
ATOM 677 C CA . ALA A 1 86 ? -2.563 7.221 15.466 1.00 93.25 86 ALA A CA 1
ATOM 678 C C . ALA A 1 86 ? -1.721 6.726 14.275 1.00 93.25 86 ALA A C 1
ATOM 680 O O . ALA A 1 86 ? -2.220 6.124 13.315 1.00 93.25 86 ALA A O 1
ATOM 681 N N . GLY A 1 87 ? -0.411 6.976 14.331 1.00 87.31 87 GLY A N 1
ATOM 682 C CA . GLY A 1 87 ? 0.519 6.556 13.278 1.00 87.31 87 GLY A CA 1
ATOM 683 C C . GLY A 1 87 ? 0.347 7.304 11.950 1.00 87.31 87 GLY A C 1
ATOM 684 O O . GLY A 1 87 ? 0.836 6.833 10.925 1.00 87.31 87 GLY A O 1
ATOM 685 N N . GLY A 1 88 ? -0.343 8.451 11.956 1.00 91.62 88 GLY A N 1
ATOM 686 C CA . GLY A 1 88 ? -0.503 9.314 10.784 1.00 91.62 88 GLY A CA 1
ATOM 687 C C . GLY A 1 88 ? -1.598 8.876 9.808 1.00 91.62 88 GLY A C 1
ATOM 688 O O . GLY A 1 88 ? -1.709 9.458 8.731 1.00 91.62 88 GLY A O 1
ATOM 689 N N . VAL A 1 89 ? -2.426 7.886 10.158 1.00 96.94 89 VAL A N 1
ATOM 690 C CA . VAL A 1 89 ? -3.491 7.389 9.273 1.00 96.94 89 VAL A CA 1
ATOM 691 C C . VAL A 1 89 ? -4.695 8.329 9.276 1.00 96.94 89 VAL A C 1
ATOM 693 O O . VAL A 1 89 ? -5.154 8.750 10.332 1.00 96.94 89 VAL A O 1
ATOM 696 N N . GLN A 1 90 ? -5.259 8.612 8.103 1.00 97.62 90 GLN A N 1
ATOM 697 C CA . GLN A 1 90 ? -6.520 9.350 7.984 1.00 97.62 90 GLN A CA 1
ATOM 698 C C . GLN A 1 90 ? -7.694 8.396 7.750 1.00 97.62 90 GLN A C 1
ATOM 700 O O . GLN A 1 90 ? -7.730 7.675 6.749 1.00 97.62 90 GLN A O 1
ATOM 705 N N . LEU A 1 91 ? -8.679 8.413 8.643 1.00 98.06 91 LEU A N 1
ATOM 706 C CA . LEU A 1 91 ? -9.952 7.723 8.463 1.00 98.06 91 LEU A CA 1
ATOM 707 C C . LEU A 1 91 ? -10.961 8.654 7.792 1.00 98.06 91 LEU A C 1
ATOM 709 O O . LEU A 1 91 ? -11.227 9.743 8.281 1.00 98.06 91 LEU A O 1
ATOM 713 N N . TYR A 1 92 ? -11.551 8.204 6.695 1.00 97.25 92 TYR A N 1
ATOM 714 C CA . TYR A 1 92 ? -12.592 8.897 5.957 1.00 97.25 92 TYR A CA 1
ATOM 715 C C . TYR A 1 92 ? -13.918 8.158 6.127 1.00 97.25 92 TYR A C 1
ATOM 717 O O . TYR A 1 92 ? -14.075 7.012 5.700 1.00 97.25 92 TYR A O 1
ATOM 725 N N . VAL A 1 93 ? -14.878 8.841 6.737 1.00 95.38 93 VAL A N 1
ATOM 726 C CA . VAL A 1 93 ? -16.264 8.394 6.931 1.00 95.38 93 VAL A CA 1
ATOM 727 C C . VAL A 1 93 ? -17.199 9.465 6.373 1.00 95.38 93 VAL A C 1
ATOM 729 O O . VAL A 1 93 ? -16.821 10.630 6.293 1.00 95.38 93 VAL A O 1
ATOM 732 N N . ARG A 1 94 ? -18.401 9.100 5.918 1.00 89.75 94 ARG A N 1
ATOM 733 C CA . ARG A 1 94 ? -19.329 10.072 5.302 1.00 89.75 94 ARG A CA 1
ATOM 734 C C . ARG A 1 94 ? -19.770 11.144 6.299 1.00 89.75 94 ARG A C 1
ATOM 736 O O . ARG A 1 94 ? -19.761 12.330 5.998 1.00 89.75 94 ARG A O 1
ATOM 743 N N . ASP A 1 95 ? -20.177 10.700 7.474 1.00 89.12 95 ASP A N 1
ATOM 744 C CA . ASP A 1 95 ? -20.527 11.551 8.598 1.00 89.12 95 ASP A CA 1
ATOM 745 C C . ASP A 1 95 ? -20.265 10.771 9.883 1.00 89.12 95 ASP A C 1
ATOM 747 O O . ASP A 1 95 ? -20.137 9.543 9.828 1.00 89.12 95 ASP A O 1
ATOM 751 N N . TYR A 1 96 ? -20.174 11.477 11.004 1.00 93.38 96 TYR A N 1
ATOM 752 C CA . TYR A 1 96 ? -20.128 10.856 12.315 1.00 93.38 96 TYR A CA 1
ATOM 753 C C . TYR A 1 96 ? -20.718 11.750 13.401 1.00 93.38 96 TYR A C 1
ATOM 755 O O . TYR A 1 96 ? -20.680 12.976 13.299 1.00 93.38 96 TYR A O 1
ATOM 763 N N . SER A 1 97 ? -21.250 11.132 14.454 1.00 94.69 97 SER A N 1
ATOM 764 C CA . SER A 1 97 ? -21.785 11.842 15.628 1.00 94.69 97 SER A CA 1
ATOM 765 C C . SER A 1 97 ? -20.974 11.588 16.895 1.00 94.69 97 SER A C 1
ATOM 767 O O . SER A 1 97 ? -20.910 12.457 17.759 1.00 94.69 97 SER A O 1
ATOM 769 N N . ASN A 1 98 ? -20.317 10.432 16.996 1.00 96.62 98 ASN A N 1
ATOM 770 C CA . ASN A 1 98 ? -19.592 10.015 18.188 1.00 96.62 98 ASN A CA 1
ATOM 771 C C . ASN A 1 98 ? -18.151 9.643 17.850 1.00 96.62 98 ASN A C 1
ATOM 773 O O . ASN A 1 98 ? -17.887 8.928 16.882 1.00 96.62 98 ASN A O 1
ATOM 777 N N . ILE A 1 99 ? -17.223 10.091 18.692 1.00 97.56 99 ILE A N 1
ATOM 778 C CA . ILE A 1 99 ? -15.826 9.660 18.674 1.00 97.56 99 ILE A CA 1
ATOM 779 C C . ILE A 1 99 ? -15.506 9.058 20.036 1.00 97.56 99 ILE A C 1
ATOM 781 O O . ILE A 1 99 ? -15.722 9.681 21.076 1.00 97.56 99 ILE A O 1
ATOM 785 N N . GLU A 1 100 ? -14.953 7.853 20.017 1.00 97.38 100 GLU A N 1
ATOM 786 C CA . GLU A 1 100 ? -14.401 7.195 21.189 1.00 97.38 100 GLU A CA 1
ATOM 787 C C . GLU A 1 100 ? -12.884 7.341 21.184 1.00 97.38 100 GLU A C 1
ATOM 789 O O . GLU A 1 100 ? -12.214 7.027 20.198 1.00 97.38 100 GLU A O 1
ATOM 794 N N . TYR A 1 101 ? -12.331 7.773 22.313 1.00 97.19 101 TYR A N 1
ATOM 795 C CA . TYR A 1 101 ? -10.892 7.923 22.489 1.00 97.19 101 TYR A CA 1
ATOM 796 C C . TYR A 1 101 ? -10.317 6.787 23.331 1.00 97.19 101 TYR A C 1
ATOM 798 O O . TYR A 1 101 ? -10.932 6.300 24.286 1.00 97.19 101 TYR A O 1
ATOM 806 N N . CYS A 1 102 ? -9.099 6.384 22.995 1.00 95.25 102 CYS A N 1
ATOM 807 C CA . CYS A 1 102 ? -8.327 5.414 23.742 1.00 95.25 102 CYS A CA 1
ATOM 808 C C . CYS A 1 102 ? -8.009 5.980 25.139 1.00 95.25 102 CYS A C 1
ATOM 810 O O . CYS A 1 102 ? -7.255 6.943 25.292 1.00 95.25 102 CYS A O 1
ATOM 812 N N . LYS A 1 103 ? -8.613 5.385 26.174 1.00 93.12 103 LYS A N 1
ATOM 813 C CA . LYS A 1 103 ? -8.509 5.844 27.569 1.00 93.12 103 LYS A CA 1
ATOM 814 C C . LYS A 1 103 ? -7.140 5.542 28.180 1.00 93.12 103 LYS A C 1
ATOM 816 O O . LYS A 1 103 ? -6.365 4.742 27.658 1.00 93.12 103 LYS A O 1
ATOM 821 N N . ASN A 1 104 ? -6.853 6.160 29.324 1.00 91.12 104 ASN A N 1
ATOM 822 C CA . ASN A 1 104 ? -5.614 5.927 30.060 1.00 91.12 104 ASN A CA 1
ATOM 823 C C . ASN A 1 104 ? -5.613 4.553 30.754 1.00 91.12 104 ASN A C 1
ATOM 825 O O . ASN A 1 104 ? -5.872 4.427 31.949 1.00 91.12 104 ASN A O 1
ATOM 829 N N . TYR A 1 105 ? -5.326 3.519 29.972 1.00 89.69 105 TYR A N 1
ATOM 830 C CA . TYR A 1 105 ? -5.003 2.182 30.447 1.00 89.69 105 TYR A CA 1
ATOM 831 C C . TYR A 1 105 ? -3.499 1.941 30.301 1.00 89.69 105 TYR A C 1
ATOM 833 O O . TYR A 1 105 ? -2.860 2.459 29.383 1.00 89.69 105 TYR A O 1
ATOM 841 N N . SER A 1 106 ? -2.914 1.142 31.195 1.00 83.75 106 SER A N 1
ATOM 842 C CA . SER A 1 106 ? -1.457 0.936 31.264 1.00 83.75 106 SER A CA 1
ATOM 843 C C . SER A 1 106 ? -0.850 0.449 29.940 1.00 83.75 106 SER A C 1
ATOM 845 O O . SER A 1 106 ? 0.238 0.871 29.546 1.00 83.75 106 SER A O 1
ATOM 847 N N . ASN A 1 107 ? -1.569 -0.402 29.213 1.00 87.00 107 ASN A N 1
ATOM 848 C CA . ASN A 1 107 ? -1.200 -0.905 27.894 1.00 87.00 107 ASN A CA 1
ATOM 849 C C . ASN A 1 107 ? -1.274 0.170 26.792 1.00 87.00 107 ASN A C 1
ATOM 851 O O . ASN A 1 107 ? -0.419 0.177 25.907 1.00 87.00 107 ASN A O 1
ATOM 855 N N . TYR A 1 108 ? -2.249 1.080 26.847 1.00 89.38 108 TYR A N 1
ATOM 856 C CA . TYR A 1 108 ? -2.408 2.179 25.885 1.00 89.38 108 TYR A CA 1
ATOM 857 C C . TYR A 1 108 ? -1.380 3.282 26.133 1.00 89.38 108 TYR A C 1
ATOM 859 O O . TYR A 1 108 ? -0.773 3.780 25.187 1.00 89.38 108 TYR A O 1
ATOM 867 N N . SER A 1 109 ? -1.106 3.589 27.404 1.00 86.69 109 SER A N 1
ATOM 868 C CA . SER A 1 109 ? -0.050 4.520 27.813 1.00 86.69 109 SER A CA 1
ATOM 869 C C . SER A 1 109 ? 1.314 4.056 27.302 1.00 86.69 109 SER A C 1
ATOM 871 O O . SER A 1 109 ? 2.007 4.793 26.607 1.00 86.69 109 SER A O 1
ATOM 873 N N . ARG A 1 110 ? 1.657 2.779 27.519 1.00 87.31 110 ARG A N 1
ATOM 874 C CA . ARG A 1 110 ? 2.902 2.185 27.002 1.00 87.31 110 ARG A CA 1
ATOM 875 C C . ARG A 1 110 ? 2.980 2.149 25.478 1.00 87.31 110 ARG A C 1
ATOM 877 O O . ARG A 1 110 ? 4.083 2.078 24.945 1.00 87.31 110 ARG A O 1
ATOM 884 N N . ALA A 1 111 ? 1.839 2.126 24.796 1.00 88.50 111 ALA A N 1
ATOM 885 C CA . ALA A 1 111 ? 1.772 2.157 23.343 1.00 88.50 111 ALA A CA 1
ATOM 886 C C . ALA A 1 111 ? 1.761 3.583 22.767 1.00 88.50 111 ALA A C 1
ATOM 888 O O . ALA A 1 111 ? 1.823 3.724 21.550 1.00 88.50 111 ALA A O 1
ATOM 889 N N . GLY A 1 112 ? 1.690 4.619 23.612 1.00 89.56 112 GLY A N 1
ATOM 890 C CA . GLY A 1 112 ? 1.625 6.013 23.173 1.00 89.56 112 GLY A CA 1
ATOM 891 C C . GLY A 1 112 ? 0.330 6.366 22.441 1.00 89.56 112 GLY A C 1
ATOM 892 O O . GLY A 1 112 ? 0.339 7.284 21.637 1.00 89.56 112 GLY A O 1
ATOM 893 N N . ILE A 1 113 ? -0.760 5.629 22.687 1.00 93.88 113 ILE A N 1
ATOM 894 C CA . ILE A 1 113 ? -2.049 5.830 21.999 1.00 93.88 113 ILE A CA 1
ATOM 895 C C . ILE A 1 113 ? -3.127 6.434 22.905 1.00 93.88 113 ILE A C 1
ATOM 897 O O . ILE A 1 113 ? -4.292 6.460 22.533 1.00 93.88 113 ILE A O 1
ATOM 901 N N . VAL A 1 114 ? -2.793 6.871 24.122 1.00 94.7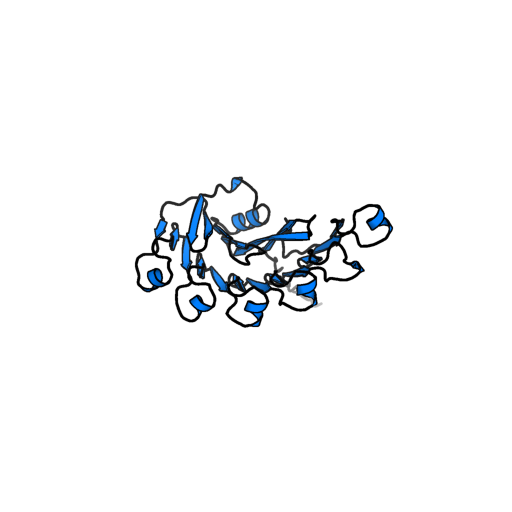5 114 VAL A N 1
ATOM 902 C CA . VAL A 1 114 ? -3.778 7.524 25.004 1.00 94.75 114 VAL A CA 1
ATOM 903 C C . VAL A 1 114 ? -4.208 8.847 24.378 1.00 94.75 114 VAL A C 1
ATOM 905 O O . VAL A 1 114 ? -3.361 9.654 24.016 1.00 94.75 114 VAL A O 1
ATOM 908 N N . GLY A 1 115 ? -5.519 9.065 24.272 1.00 94.81 115 GLY A N 1
ATOM 909 C CA . GLY A 1 115 ? -6.088 10.239 23.606 1.00 94.81 115 GLY A CA 1
ATOM 910 C C . GLY A 1 115 ? -6.216 10.107 22.086 1.00 94.81 115 GLY A C 1
ATOM 911 O O . GLY A 1 115 ? -6.827 10.971 21.468 1.00 94.81 115 GLY A O 1
ATOM 912 N N . GLU A 1 116 ? -5.719 9.024 21.485 1.00 96.94 116 GLU A N 1
ATOM 913 C CA . GLU A 1 116 ? -5.967 8.711 20.074 1.00 96.94 116 GLU A CA 1
ATOM 914 C C . GLU A 1 116 ? -7.399 8.202 19.864 1.00 96.94 116 GLU A C 1
ATOM 916 O O . GLU A 1 116 ? -8.057 7.735 20.797 1.00 96.94 116 GLU A O 1
ATOM 921 N N . VAL A 1 117 ? -7.896 8.261 18.629 1.00 97.56 117 VAL A N 1
ATOM 922 C CA . VAL A 1 117 ? -9.241 7.776 18.285 1.00 97.56 117 VAL A CA 1
ATOM 923 C C . VAL A 1 117 ? -9.268 6.245 18.246 1.00 97.56 117 VAL A C 1
ATOM 925 O O . VAL A 1 117 ? -8.572 5.631 17.444 1.00 97.56 117 VAL A O 1
ATOM 928 N N . CYS A 1 118 ? -10.101 5.622 19.076 1.00 96.62 118 CYS A N 1
ATOM 929 C CA . CYS A 1 118 ? -10.328 4.171 19.143 1.00 96.62 118 CYS A CA 1
ATOM 930 C C . CYS A 1 118 ? -11.675 3.748 18.515 1.00 96.62 118 CYS A C 1
ATOM 932 O O . CYS A 1 118 ? -11.890 2.567 18.232 1.00 96.62 118 CYS A O 1
ATOM 934 N N . GLY A 1 119 ? -12.576 4.695 18.255 1.00 97.50 119 GLY A N 1
ATOM 935 C CA . GLY A 1 119 ? -13.838 4.423 17.578 1.00 97.50 119 GLY A CA 1
ATOM 936 C C . GLY A 1 119 ? -14.472 5.675 16.985 1.00 97.50 119 GLY A C 1
ATOM 937 O O . GLY A 1 119 ? -14.266 6.779 17.485 1.00 97.50 119 GLY A O 1
ATOM 938 N N . VAL A 1 120 ? -15.234 5.502 15.908 1.00 97.50 120 VAL A N 1
ATOM 939 C CA . VAL A 1 120 ? -16.045 6.560 15.286 1.00 97.50 120 VAL A CA 1
ATOM 940 C C . VAL A 1 120 ? -17.411 5.968 14.956 1.00 97.50 120 VAL A C 1
ATOM 942 O O . VAL A 1 120 ? -17.529 5.150 14.042 1.00 97.50 120 VAL A O 1
ATOM 945 N N . ASP A 1 121 ? -18.431 6.336 15.729 1.00 93.88 121 ASP A N 1
ATOM 946 C CA . ASP A 1 121 ? -19.734 5.661 15.775 1.00 93.88 121 ASP A CA 1
ATOM 947 C C . ASP A 1 121 ? -19.592 4.127 15.864 1.00 93.88 121 ASP A C 1
ATOM 949 O O . ASP A 1 121 ? -19.085 3.596 16.846 1.00 93.88 121 ASP A O 1
ATOM 953 N N . GLY A 1 122 ? -20.018 3.392 14.832 1.00 91.12 122 GLY A N 1
ATOM 954 C CA . GLY A 1 122 ? -19.889 1.934 14.754 1.00 91.12 122 GLY A CA 1
ATOM 955 C C . GLY A 1 122 ? -18.537 1.440 14.229 1.00 91.12 122 GLY A C 1
ATOM 956 O O . GLY A 1 122 ? -18.330 0.228 14.148 1.00 91.12 122 GLY A O 1
ATOM 957 N N . VAL A 1 123 ? -17.629 2.340 13.836 1.00 97.00 123 VAL A N 1
ATOM 958 C CA . VAL A 1 123 ? -16.306 1.981 13.318 1.00 97.00 123 VAL A CA 1
ATOM 959 C C . VAL A 1 123 ? -15.359 1.704 14.478 1.00 97.00 123 VAL A C 1
ATOM 961 O O . VAL A 1 123 ? -14.935 2.631 15.162 1.00 97.00 123 VAL A O 1
ATOM 964 N N . LYS A 1 124 ? -14.996 0.436 14.681 1.00 97.56 124 LYS A N 1
ATOM 965 C CA . LYS A 1 124 ? -14.067 0.011 15.742 1.00 97.56 124 LYS A CA 1
ATOM 966 C C . LYS A 1 124 ? -12.632 0.031 15.239 1.00 97.56 124 LYS A C 1
ATOM 968 O O . LYS A 1 124 ? -12.363 -0.548 14.186 1.00 97.56 124 LYS A O 1
ATOM 973 N N . ILE A 1 125 ? -11.721 0.643 15.992 1.00 98.38 125 ILE A N 1
ATOM 974 C CA . ILE A 1 125 ? -10.312 0.801 15.618 1.00 98.38 125 ILE A CA 1
ATOM 975 C C . ILE A 1 125 ? -9.440 0.209 16.721 1.00 98.38 125 ILE A C 1
ATOM 977 O O . ILE A 1 125 ? -9.539 0.584 17.886 1.00 98.38 125 ILE A O 1
ATOM 981 N N . GLU A 1 126 ? -8.549 -0.703 16.347 1.00 97.75 126 GLU A N 1
ATOM 982 C CA . GLU A 1 126 ? -7.560 -1.259 17.264 1.00 97.75 126 GLU A CA 1
ATOM 983 C C . GLU A 1 126 ? -6.150 -0.933 16.793 1.00 97.75 126 GLU A C 1
ATOM 985 O O . GLU A 1 126 ? -5.851 -0.957 15.597 1.00 97.75 126 GLU A O 1
ATOM 990 N N . TYR A 1 127 ? -5.249 -0.736 17.751 1.00 97.56 127 TYR A N 1
ATOM 991 C CA . TYR A 1 127 ? -3.836 -0.475 17.505 1.00 97.56 127 TYR A CA 1
ATOM 992 C C . TYR A 1 127 ? -2.960 -1.595 18.056 1.00 97.56 127 TYR A C 1
ATOM 994 O O . TYR A 1 127 ? -3.316 -2.310 18.997 1.00 97.56 127 TYR A O 1
ATOM 1002 N N . ASN A 1 128 ? -1.777 -1.743 17.472 1.00 96.06 128 ASN A N 1
ATOM 1003 C CA . ASN A 1 128 ? -0.757 -2.634 17.992 1.00 96.06 128 ASN A CA 1
ATOM 1004 C C . ASN A 1 128 ? -0.204 -2.053 19.291 1.00 96.06 128 ASN A C 1
ATOM 1006 O O . ASN A 1 128 ? 0.425 -0.997 19.314 1.00 96.06 128 ASN A O 1
ATOM 1010 N N . LEU A 1 129 ? -0.437 -2.767 20.385 1.00 95.25 129 LEU A N 1
ATOM 1011 C CA . LEU A 1 129 ? 0.045 -2.378 21.701 1.00 95.25 129 LEU A CA 1
ATOM 1012 C C . LEU A 1 129 ? 1.525 -2.723 21.869 1.00 95.25 129 LEU A C 1
ATOM 1014 O O . LEU A 1 129 ? 2.102 -3.490 21.090 1.00 95.25 129 LEU A O 1
ATOM 1018 N N . ARG A 1 130 ? 2.137 -2.200 22.933 1.00 93.12 130 ARG A N 1
ATOM 1019 C CA . ARG A 1 130 ? 3.512 -2.527 23.322 1.00 93.12 130 ARG A CA 1
ATOM 1020 C C . ARG A 1 130 ? 3.596 -3.920 23.965 1.00 93.12 130 ARG A C 1
ATOM 1022 O O . ARG A 1 130 ? 3.828 -4.046 25.164 1.00 93.12 130 ARG A O 1
ATOM 1029 N N . ILE A 1 131 ? 3.357 -4.957 23.166 1.00 88.94 131 ILE A N 1
ATOM 1030 C CA . ILE A 1 131 ? 3.316 -6.367 23.577 1.00 88.94 131 ILE A CA 1
ATOM 1031 C C . ILE A 1 131 ? 4.278 -7.174 22.700 1.00 88.94 131 ILE A C 1
ATOM 1033 O O . ILE A 1 131 ? 4.373 -6.933 21.495 1.00 88.94 131 ILE A O 1
ATOM 1037 N N . GLY A 1 132 ? 4.988 -8.128 23.311 1.00 88.31 132 GLY A N 1
ATOM 1038 C CA . GLY A 1 132 ? 5.936 -8.999 22.616 1.00 88.31 132 GLY A CA 1
ATOM 1039 C C . GLY A 1 132 ? 6.954 -8.206 21.795 1.00 88.31 132 GLY A C 1
ATOM 1040 O O . GLY A 1 132 ? 7.518 -7.215 22.262 1.00 88.31 132 GLY A O 1
ATOM 1041 N N . ASN A 1 133 ? 7.137 -8.607 20.537 1.00 89.31 133 ASN A N 1
ATOM 1042 C CA . ASN A 1 133 ? 8.140 -8.025 19.642 1.00 89.31 133 ASN A CA 1
ATOM 1043 C C . ASN A 1 133 ? 7.679 -6.744 18.923 1.00 89.31 133 ASN A C 1
ATOM 1045 O O . ASN A 1 133 ? 8.430 -6.207 18.110 1.00 89.31 133 ASN A O 1
ATOM 1049 N N . ASN A 1 134 ? 6.482 -6.215 19.207 1.00 92.50 134 ASN A N 1
ATOM 1050 C CA . ASN A 1 134 ? 5.925 -5.070 18.473 1.00 92.50 134 ASN A CA 1
ATOM 1051 C C . ASN A 1 134 ? 6.822 -3.824 18.520 1.00 92.50 134 ASN A C 1
ATOM 1053 O O . ASN A 1 134 ? 6.909 -3.098 17.527 1.00 92.50 134 ASN A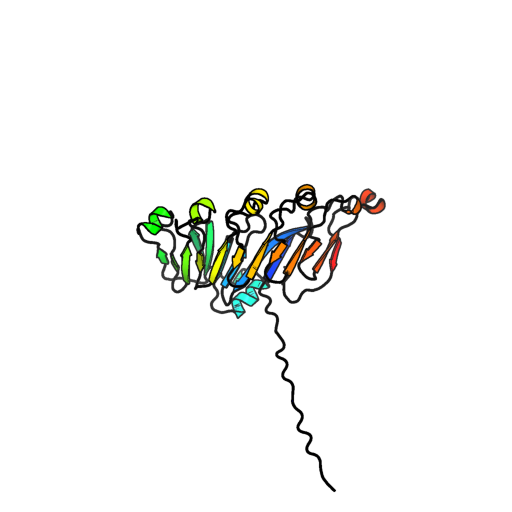 O 1
ATOM 1057 N N . SER A 1 135 ? 7.494 -3.584 19.656 1.00 91.25 135 SER A N 1
ATOM 1058 C CA . SER A 1 135 ? 8.429 -2.454 19.810 1.00 91.25 135 SER A CA 1
ATOM 1059 C C . SER A 1 135 ? 9.624 -2.614 18.878 1.00 91.25 135 SER A C 1
ATOM 1061 O O . SER A 1 135 ? 9.943 -1.707 18.120 1.00 91.25 135 SER A O 1
ATOM 1063 N N . THR A 1 136 ? 10.235 -3.798 18.889 1.00 89.69 136 THR A N 1
ATOM 1064 C CA . THR A 1 136 ? 11.403 -4.136 18.070 1.00 89.69 136 THR A CA 1
ATOM 1065 C C . THR A 1 136 ? 11.078 -4.105 16.578 1.00 89.69 136 THR A C 1
ATOM 1067 O O . THR A 1 136 ? 11.899 -3.692 15.770 1.00 89.69 136 THR A O 1
ATOM 1070 N N . ILE A 1 137 ? 9.864 -4.510 16.194 1.00 90.25 137 ILE A N 1
ATOM 1071 C CA . ILE A 1 137 ? 9.399 -4.492 14.799 1.00 90.25 137 ILE A CA 1
ATOM 1072 C C . ILE A 1 137 ? 9.035 -3.061 14.344 1.00 90.25 137 ILE A C 1
ATOM 1074 O O . ILE A 1 137 ? 8.959 -2.803 13.144 1.00 90.25 137 ILE A O 1
ATOM 1078 N N . GLY A 1 138 ? 8.836 -2.118 15.271 1.00 91.00 138 GLY A N 1
ATOM 1079 C CA . GLY A 1 138 ? 8.446 -0.742 14.952 1.00 91.00 138 GLY A CA 1
ATOM 1080 C C . GLY A 1 138 ? 6.985 -0.628 14.509 1.00 91.00 138 GLY A C 1
ATOM 1081 O O . GLY A 1 138 ? 6.670 0.089 13.554 1.00 91.00 138 GLY A O 1
ATOM 1082 N N . ILE A 1 139 ? 6.088 -1.389 15.148 1.00 94.75 139 ILE A N 1
ATOM 1083 C CA . ILE A 1 139 ? 4.651 -1.392 14.818 1.00 94.75 139 ILE A CA 1
ATOM 1084 C C . ILE A 1 139 ? 3.751 -0.939 15.966 1.00 94.75 139 ILE A C 1
ATOM 1086 O O . ILE A 1 139 ? 2.545 -0.850 15.772 1.00 94.75 139 ILE A O 1
ATOM 1090 N N . VAL A 1 140 ? 4.304 -0.628 17.142 1.00 94.88 140 VAL A N 1
ATOM 1091 C CA . VAL A 1 140 ? 3.526 -0.059 18.256 1.00 94.88 140 VAL A CA 1
ATOM 1092 C C . VAL A 1 140 ? 2.814 1.216 17.794 1.00 94.88 140 VAL A C 1
ATOM 1094 O O . VAL A 1 140 ? 3.409 2.043 17.108 1.00 94.88 140 VAL A O 1
ATOM 1097 N N . GLY A 1 141 ? 1.528 1.338 18.117 1.00 94.38 141 GLY A N 1
ATOM 1098 C CA . GLY A 1 141 ? 0.677 2.457 17.708 1.00 94.38 141 GLY A CA 1
ATOM 1099 C C . GLY A 1 141 ? 0.179 2.397 16.259 1.00 94.38 141 GLY A C 1
ATOM 1100 O O . GLY A 1 141 ? -0.708 3.162 15.897 1.00 94.38 141 GLY A O 1
ATOM 1101 N N . LYS A 1 142 ? 0.669 1.470 15.422 1.00 95.94 142 LYS A N 1
ATOM 1102 C CA . LYS A 1 142 ? 0.105 1.249 14.079 1.00 95.94 142 LYS A CA 1
ATOM 1103 C C . LYS A 1 142 ? -1.215 0.492 14.161 1.00 95.94 142 LYS A C 1
ATOM 1105 O O . LYS A 1 142 ? -1.391 -0.355 15.041 1.00 95.94 142 LYS A O 1
ATOM 1110 N N . LEU A 1 143 ? -2.106 0.728 13.197 1.00 97.50 143 LEU A N 1
ATOM 1111 C CA . LEU A 1 143 ? -3.385 0.022 13.083 1.00 97.50 143 LEU A CA 1
ATOM 1112 C C . LEU A 1 143 ? -3.201 -1.499 13.144 1.00 97.50 143 LEU A C 1
ATOM 1114 O O . LEU A 1 143 ? -2.447 -2.077 12.365 1.00 97.50 143 LEU A O 1
ATOM 1118 N N . LYS A 1 144 ? -3.905 -2.147 14.062 1.00 97.44 144 LYS A N 1
ATOM 1119 C CA . LYS A 1 144 ? -4.002 -3.604 14.185 1.00 97.44 144 LYS A CA 1
ATOM 1120 C C . LYS A 1 144 ? -5.240 -4.117 13.465 1.00 97.44 144 LYS A C 1
ATOM 1122 O O . LYS A 1 144 ? -5.163 -5.121 12.762 1.00 97.44 144 LYS A O 1
ATOM 1127 N N . SER A 1 145 ? -6.368 -3.434 13.624 1.00 98.38 145 SER A N 1
ATOM 1128 C CA . SER A 1 145 ? -7.594 -3.763 12.909 1.00 98.38 145 SER A CA 1
ATOM 1129 C C . SER A 1 145 ? -8.514 -2.552 12.783 1.00 98.38 145 SER A C 1
ATOM 1131 O O . SER A 1 145 ? -8.414 -1.590 13.547 1.00 98.38 145 SER A O 1
ATOM 1133 N N . ILE A 1 146 ? -9.411 -2.603 11.801 1.00 98.25 146 ILE A N 1
ATOM 1134 C CA . ILE A 1 146 ? -10.552 -1.690 11.707 1.00 98.25 146 ILE A CA 1
ATOM 1135 C C . ILE A 1 146 ? -11.793 -2.483 11.302 1.00 98.25 146 ILE A C 1
ATOM 1137 O O . ILE A 1 146 ? -11.751 -3.244 10.338 1.00 98.25 146 ILE A O 1
ATOM 1141 N N . ASN A 1 147 ? -12.887 -2.363 12.055 1.00 96.12 147 ASN A N 1
ATOM 1142 C CA . ASN A 1 147 ? -14.093 -3.187 11.884 1.00 96.12 147 ASN A CA 1
ATOM 1143 C C . ASN A 1 147 ? -13.797 -4.695 11.805 1.00 96.12 147 ASN A C 1
ATOM 1145 O O . ASN A 1 147 ? -14.384 -5.414 11.000 1.00 96.12 147 ASN A O 1
ATOM 1149 N N . GLY A 1 148 ? -12.837 -5.171 12.605 1.00 97.06 148 GLY A N 1
ATOM 1150 C CA . GLY A 1 148 ? -12.400 -6.572 12.602 1.00 97.06 148 GLY A CA 1
ATOM 1151 C C . GLY A 1 148 ? -11.553 -6.988 11.392 1.00 97.06 148 GLY A C 1
ATOM 1152 O O . GLY A 1 148 ? -11.089 -8.125 11.338 1.00 97.06 148 GLY A O 1
ATOM 1153 N N . ILE A 1 149 ? -11.297 -6.091 10.434 1.00 98.50 149 ILE A N 1
ATOM 1154 C CA . ILE A 1 149 ? -10.369 -6.331 9.325 1.00 98.50 149 ILE A CA 1
ATOM 1155 C C . ILE A 1 149 ? -8.951 -6.241 9.883 1.00 98.50 149 ILE A C 1
ATOM 1157 O O . ILE A 1 149 ? -8.462 -5.153 10.187 1.00 98.50 149 ILE A O 1
ATOM 1161 N N . ASN A 1 150 ? -8.295 -7.391 10.017 1.00 98.50 150 ASN A N 1
ATOM 1162 C CA . ASN A 1 150 ? -6.961 -7.484 10.603 1.00 98.50 150 ASN A CA 1
ATOM 1163 C C . ASN A 1 150 ? -5.879 -6.968 9.648 1.00 98.50 150 ASN A C 1
ATOM 1165 O O . ASN A 1 150 ? -5.919 -7.235 8.446 1.00 98.50 150 ASN A O 1
ATOM 1169 N N . ILE A 1 151 ? -4.876 -6.285 10.196 1.00 98.50 151 ILE A N 1
ATOM 1170 C CA . ILE A 1 151 ? -3.697 -5.796 9.479 1.00 98.50 151 ILE A CA 1
ATOM 1171 C C . ILE A 1 151 ? -2.463 -6.438 10.109 1.00 98.50 151 ILE A C 1
ATOM 1173 O O . ILE A 1 151 ? -2.245 -6.359 11.318 1.00 98.50 151 ILE A O 1
ATOM 1177 N N . SER A 1 152 ? -1.654 -7.088 9.279 1.00 97.62 152 SER A N 1
ATOM 1178 C CA . SER A 1 152 ? -0.405 -7.736 9.683 1.00 97.62 152 SER A CA 1
ATOM 1179 C C . SER A 1 152 ? 0.795 -6.995 9.113 1.00 97.62 152 SER A C 1
ATOM 1181 O O . SER A 1 152 ? 0.695 -6.341 8.075 1.00 97.62 152 SER A O 1
ATOM 1183 N N . TYR A 1 153 ? 1.944 -7.130 9.773 1.00 96.88 153 TYR A N 1
ATOM 1184 C CA . TYR A 1 153 ? 3.179 -6.436 9.414 1.00 96.88 153 TYR A CA 1
ATOM 1185 C C . TYR A 1 153 ? 4.343 -7.413 9.258 1.00 96.88 153 TYR A C 1
ATOM 1187 O O . TYR A 1 153 ? 4.350 -8.498 9.842 1.00 96.88 153 TYR A O 1
ATOM 1195 N N . HIS A 1 154 ? 5.333 -7.031 8.456 1.00 94.50 154 HIS A N 1
ATOM 1196 C CA . HIS A 1 154 ? 6.590 -7.758 8.324 1.00 94.50 154 HIS A CA 1
ATOM 1197 C C . HIS A 1 154 ? 7.388 -7.648 9.615 1.00 94.50 154 HIS A C 1
ATOM 1199 O O . HIS A 1 154 ? 7.687 -6.550 10.088 1.00 94.50 154 HIS A O 1
ATOM 1205 N N . ILE A 1 155 ? 7.725 -8.805 10.175 1.00 89.94 155 ILE A N 1
ATOM 1206 C CA . ILE A 1 155 ? 8.435 -8.917 11.447 1.00 89.94 155 ILE A CA 1
ATOM 1207 C C . ILE A 1 155 ? 9.938 -8.660 11.286 1.00 89.94 155 ILE A C 1
ATOM 1209 O O . ILE A 1 155 ? 10.441 -8.475 10.174 1.00 89.94 155 ILE A O 1
ATOM 1213 N N . ASN A 1 156 ? 10.649 -8.616 12.412 1.00 82.19 156 ASN A N 1
ATOM 1214 C CA . ASN A 1 156 ? 12.081 -8.360 12.460 1.00 82.19 156 ASN A CA 1
ATOM 1215 C C . ASN A 1 156 ? 12.867 -9.617 12.051 1.00 82.19 156 ASN A C 1
ATOM 1217 O O . ASN A 1 156 ? 13.226 -10.432 12.896 1.00 82.19 156 ASN A O 1
ATOM 1221 N N . TYR A 1 157 ? 13.087 -9.768 10.746 1.00 80.94 157 TYR A N 1
ATOM 1222 C CA . TYR A 1 157 ? 14.067 -10.687 10.172 1.00 80.94 157 TYR A CA 1
ATOM 1223 C C . TYR A 1 157 ? 15.144 -9.878 9.453 1.00 80.94 157 TYR A C 1
ATOM 1225 O O . TYR A 1 157 ? 14.820 -8.888 8.793 1.00 80.94 157 TYR A O 1
ATOM 1233 N N . ASP A 1 158 ? 16.393 -10.345 9.489 1.00 81.19 158 ASP A N 1
ATOM 1234 C CA . ASP A 1 158 ? 17.530 -9.681 8.834 1.00 81.19 158 ASP A CA 1
ATOM 1235 C C . ASP A 1 158 ? 17.269 -9.371 7.356 1.00 81.19 158 ASP A C 1
ATOM 1237 O O . ASP A 1 158 ? 17.632 -8.304 6.863 1.00 81.19 158 ASP A O 1
ATOM 1241 N N . SER A 1 159 ? 16.586 -10.269 6.639 1.00 82.69 159 SER A N 1
ATOM 1242 C CA . SER A 1 159 ? 16.194 -10.046 5.243 1.00 82.69 159 SER A CA 1
ATOM 1243 C C . SER A 1 159 ? 15.280 -8.832 5.076 1.00 82.69 159 SER A C 1
ATOM 1245 O O . SER A 1 159 ? 15.452 -8.059 4.135 1.00 82.69 159 SER A O 1
ATOM 1247 N N . ASN A 1 160 ? 14.337 -8.643 6.000 1.00 86.62 160 ASN A N 1
ATOM 1248 C CA . ASN A 1 160 ? 13.346 -7.570 5.965 1.00 86.62 160 ASN A CA 1
ATOM 1249 C C . ASN A 1 160 ? 13.992 -6.231 6.320 1.00 86.62 160 ASN A C 1
ATOM 1251 O O . ASN A 1 160 ? 13.685 -5.215 5.695 1.00 86.62 160 ASN A O 1
ATOM 1255 N N . VAL A 1 161 ? 14.904 -6.244 7.297 1.00 84.75 161 VAL A N 1
ATOM 1256 C CA . VAL A 1 161 ? 15.704 -5.082 7.704 1.00 84.75 161 VAL A CA 1
ATOM 1257 C C . VAL A 1 161 ? 16.572 -4.632 6.530 1.00 84.75 161 VAL A C 1
ATOM 1259 O O . VAL A 1 161 ? 16.466 -3.495 6.073 1.00 84.75 161 VAL A O 1
ATOM 1262 N N . ARG A 1 162 ? 17.372 -5.550 5.967 1.00 87.00 162 ARG A N 1
ATOM 1263 C CA . ARG A 1 162 ? 18.289 -5.273 4.849 1.00 87.00 162 ARG A CA 1
ATOM 1264 C C . ARG A 1 162 ? 17.576 -4.772 3.600 1.00 87.00 162 ARG A C 1
ATOM 1266 O O . ARG A 1 162 ? 18.138 -3.975 2.856 1.00 87.00 162 ARG A O 1
ATOM 1273 N N . ALA A 1 163 ? 16.366 -5.261 3.352 1.00 87.88 163 ALA A N 1
ATOM 1274 C CA . ALA A 1 163 ? 15.553 -4.856 2.215 1.00 87.88 163 ALA A CA 1
ATOM 1275 C C . ALA A 1 163 ? 14.621 -3.668 2.508 1.00 87.88 163 ALA A C 1
ATOM 1277 O O . ALA A 1 163 ? 13.871 -3.258 1.623 1.00 87.88 163 ALA A O 1
ATOM 1278 N N . GLY A 1 164 ? 14.666 -3.102 3.719 1.00 89.50 164 GLY A N 1
ATOM 1279 C CA . GLY A 1 164 ? 13.934 -1.888 4.077 1.00 89.50 164 GLY A CA 1
ATOM 1280 C C . GLY A 1 164 ? 12.416 -2.064 4.126 1.00 89.50 164 GLY A C 1
ATOM 1281 O O . GLY A 1 164 ? 11.683 -1.120 3.825 1.00 89.50 164 GLY A O 1
ATOM 1282 N N . TYR A 1 165 ? 11.923 -3.262 4.452 1.00 92.75 165 TYR A N 1
ATOM 1283 C CA . TYR A 1 165 ? 10.486 -3.523 4.582 1.00 92.75 165 TYR A CA 1
ATOM 1284 C C . TYR A 1 165 ? 10.049 -4.090 5.940 1.00 92.75 165 TYR A C 1
ATOM 1286 O O . TYR A 1 165 ? 8.879 -4.431 6.110 1.00 92.75 165 TYR A O 1
ATOM 1294 N N . GLN A 1 166 ? 10.936 -4.126 6.938 1.00 93.50 166 GLN A N 1
ATOM 1295 C CA . GLN A 1 166 ? 10.538 -4.342 8.333 1.00 93.50 166 GLN A CA 1
ATOM 1296 C C . GLN A 1 166 ? 9.458 -3.334 8.755 1.00 93.50 166 GLN A C 1
ATOM 1298 O O . GLN A 1 166 ? 9.544 -2.142 8.460 1.00 93.50 166 GLN A O 1
ATOM 1303 N N . GLY A 1 167 ? 8.417 -3.816 9.437 1.00 93.94 167 GLY A N 1
ATOM 1304 C CA . GLY A 1 167 ? 7.328 -2.977 9.930 1.00 93.94 167 GLY A CA 1
ATOM 1305 C C . GLY A 1 167 ? 6.413 -2.402 8.841 1.00 93.94 167 GLY A C 1
ATOM 1306 O O . GLY A 1 167 ? 5.491 -1.655 9.185 1.00 93.94 167 GLY A O 1
ATOM 1307 N N . LYS A 1 168 ? 6.629 -2.742 7.559 1.00 95.94 168 LYS A N 1
ATOM 1308 C CA . LYS A 1 168 ? 5.661 -2.528 6.472 1.00 95.94 168 LYS A CA 1
ATOM 1309 C C . LYS A 1 168 ? 4.557 -3.582 6.530 1.00 95.94 168 LYS A C 1
ATOM 1311 O O . LYS A 1 168 ? 4.731 -4.635 7.142 1.00 95.94 168 LYS A O 1
ATOM 1316 N N . ILE A 1 169 ? 3.418 -3.315 5.906 1.00 97.00 169 ILE A N 1
ATOM 1317 C CA . ILE A 1 169 ? 2.258 -4.215 5.938 1.00 97.00 169 ILE A CA 1
ATOM 1318 C C . ILE A 1 169 ? 2.563 -5.509 5.187 1.00 97.00 169 ILE A C 1
ATOM 1320 O O . ILE A 1 169 ? 2.963 -5.484 4.031 1.00 97.00 169 ILE A O 1
ATOM 1324 N N . SER A 1 170 ? 2.328 -6.652 5.822 1.00 97.31 170 SER A N 1
ATOM 1325 C CA . SER A 1 170 ? 2.455 -7.975 5.204 1.00 97.31 170 SER A CA 1
ATOM 1326 C C . SER A 1 170 ? 1.117 -8.547 4.746 1.00 97.31 170 SER A C 1
ATOM 1328 O O . SER A 1 170 ? 1.092 -9.375 3.836 1.00 97.31 170 SER A O 1
ATOM 1330 N N . ALA A 1 171 ? 0.001 -8.112 5.338 1.00 98.12 171 ALA A N 1
ATOM 1331 C CA . ALA A 1 171 ? -1.331 -8.493 4.888 1.00 98.12 171 ALA A CA 1
ATOM 1332 C C . ALA A 1 171 ? -2.421 -7.536 5.386 1.00 98.12 171 ALA A C 1
ATOM 1334 O O . ALA A 1 171 ? -2.311 -6.958 6.468 1.00 98.12 171 ALA A O 1
ATOM 1335 N N . ILE A 1 172 ? -3.508 -7.449 4.620 1.00 98.38 172 ILE A N 1
ATOM 1336 C CA . ILE A 1 172 ? -4.802 -6.928 5.072 1.00 98.38 172 ILE A CA 1
ATOM 1337 C C . ILE A 1 172 ? -5.807 -8.075 4.955 1.00 98.38 172 ILE A C 1
ATOM 1339 O O . ILE A 1 172 ? -6.228 -8.438 3.853 1.00 98.38 172 ILE A O 1
ATOM 1343 N N . SER A 1 173 ? -6.156 -8.668 6.096 1.00 96.94 173 SER A N 1
ATOM 1344 C CA . SER A 1 173 ? -6.873 -9.943 6.201 1.00 96.94 173 SER A CA 1
ATOM 1345 C C . SER A 1 173 ? -6.209 -11.030 5.341 1.00 96.94 173 SER A C 1
ATOM 1347 O O . SER A 1 173 ? -5.050 -11.369 5.564 1.00 96.94 173 SER A O 1
ATOM 1349 N N . ASP A 1 174 ? -6.910 -11.559 4.346 1.00 95.50 174 ASP A N 1
ATOM 1350 C CA . ASP A 1 174 ? -6.455 -12.589 3.410 1.00 95.50 174 ASP A CA 1
ATOM 1351 C C . ASP A 1 174 ? -5.607 -12.041 2.242 1.00 95.50 174 ASP A C 1
ATOM 1353 O O . ASP A 1 174 ? -4.938 -12.805 1.542 1.00 95.50 174 ASP A O 1
ATOM 1357 N N . THR A 1 175 ? -5.563 -10.719 2.032 1.00 97.31 175 THR A N 1
ATOM 1358 C CA . THR A 1 175 ? -4.726 -10.112 0.986 1.00 97.31 175 THR A CA 1
ATOM 1359 C C . THR A 1 175 ? -3.292 -9.955 1.475 1.00 97.31 175 THR A C 1
ATOM 1361 O O . THR A 1 175 ? -2.960 -8.986 2.157 1.00 97.31 175 THR A O 1
ATOM 1364 N N . LYS A 1 176 ? -2.430 -10.897 1.084 1.00 97.75 176 LYS A N 1
ATOM 1365 C CA . LYS A 1 176 ? -0.983 -10.855 1.348 1.00 97.75 176 LYS A CA 1
ATOM 1366 C C . LYS A 1 176 ? -0.281 -9.785 0.509 1.00 97.75 176 LYS A C 1
ATOM 1368 O O . LYS A 1 176 ? -0.612 -9.604 -0.659 1.00 97.75 176 LYS A O 1
ATOM 1373 N N . ILE A 1 177 ? 0.721 -9.128 1.082 1.00 97.38 177 ILE A N 1
ATOM 1374 C CA . ILE A 1 177 ? 1.577 -8.139 0.422 1.00 97.38 177 ILE A CA 1
ATOM 1375 C C . ILE A 1 177 ? 3.032 -8.584 0.560 1.00 97.38 177 ILE A C 1
ATOM 1377 O O . ILE A 1 177 ? 3.561 -8.757 1.662 1.00 97.38 177 ILE A O 1
ATOM 1381 N N . VAL A 1 178 ? 3.682 -8.776 -0.583 1.00 96.75 178 VAL A N 1
ATOM 1382 C CA . VAL A 1 178 ? 5.067 -9.244 -0.675 1.00 96.75 178 VAL A CA 1
ATOM 1383 C C . VAL A 1 178 ? 5.919 -8.133 -1.266 1.00 96.75 178 VAL A C 1
AT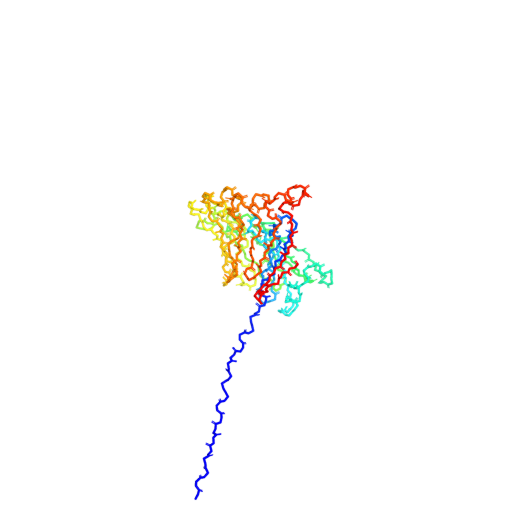OM 1385 O O . VAL A 1 178 ? 5.475 -7.436 -2.177 1.00 96.75 178 VAL A O 1
ATOM 1388 N N . TYR A 1 179 ? 7.151 -7.996 -0.781 1.00 96.50 179 TYR A N 1
ATOM 1389 C CA . TYR A 1 179 ? 8.114 -6.999 -1.244 1.00 96.50 179 TYR A CA 1
ATOM 1390 C C . TYR A 1 179 ? 9.314 -7.660 -1.916 1.00 96.50 179 TYR A C 1
ATOM 1392 O O . TYR A 1 179 ? 9.617 -8.835 -1.691 1.00 96.50 179 TYR A O 1
ATOM 1400 N N . TYR A 1 180 ? 10.012 -6.895 -2.748 1.00 95.50 180 TYR A N 1
ATOM 1401 C CA . TYR A 1 180 ? 11.294 -7.309 -3.292 1.00 95.50 180 TYR A CA 1
ATOM 1402 C C . TYR A 1 180 ? 12.376 -7.291 -2.212 1.00 95.50 180 TYR A C 1
ATOM 1404 O O . TYR A 1 180 ? 12.609 -6.277 -1.556 1.00 95.50 180 TYR A O 1
ATOM 1412 N N . ASN A 1 181 ? 13.079 -8.412 -2.071 1.00 93.94 181 ASN A N 1
ATOM 1413 C CA . ASN A 1 181 ? 14.303 -8.486 -1.283 1.00 93.94 181 ASN A CA 1
ATOM 1414 C C . ASN A 1 181 ? 15.420 -7.658 -1.917 1.00 93.94 181 ASN A C 1
ATOM 1416 O O . ASN A 1 181 ? 15.395 -7.343 -3.111 1.00 93.94 181 ASN A O 1
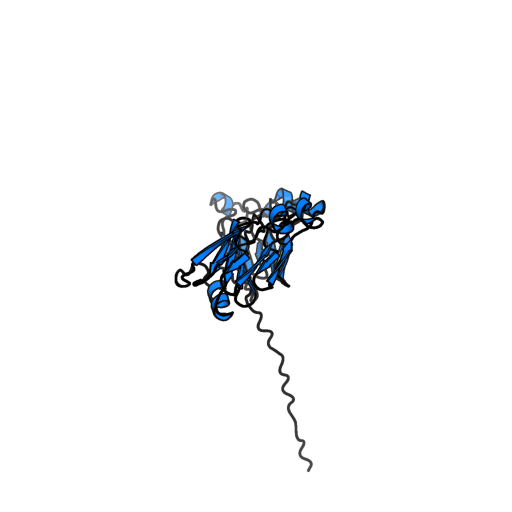ATOM 1420 N N . LYS A 1 182 ? 16.434 -7.360 -1.107 1.00 93.25 182 LYS A N 1
ATOM 1421 C CA . LYS A 1 182 ? 17.677 -6.757 -1.567 1.00 93.25 182 LYS A CA 1
ATOM 1422 C C . LYS A 1 182 ? 18.601 -7.840 -2.131 1.00 93.25 182 LYS A C 1
ATOM 1424 O O . LYS A 1 182 ? 19.182 -8.617 -1.377 1.00 93.25 182 LYS A O 1
ATOM 1429 N N . TYR A 1 183 ? 18.711 -7.872 -3.453 1.00 90.38 183 TYR A N 1
ATOM 1430 C CA . TYR A 1 183 ? 19.647 -8.682 -4.233 1.00 90.38 183 TYR A CA 1
ATOM 1431 C C . TYR A 1 183 ? 20.325 -7.780 -5.268 1.00 90.38 183 TYR A C 1
ATOM 1433 O O . TYR A 1 183 ? 19.860 -6.668 -5.504 1.00 90.38 183 TYR A O 1
ATOM 1441 N N . THR A 1 184 ? 21.376 -8.266 -5.930 1.00 89.88 184 THR A N 1
ATOM 1442 C CA . THR A 1 184 ? 22.165 -7.476 -6.890 1.00 89.88 184 THR A CA 1
ATOM 1443 C C . THR A 1 184 ? 21.300 -6.753 -7.924 1.00 89.88 184 THR A C 1
ATOM 1445 O O . THR A 1 184 ? 21.431 -5.545 -8.086 1.00 89.88 184 THR A O 1
ATOM 1448 N N . ASN A 1 185 ? 20.354 -7.442 -8.571 1.00 89.38 185 ASN A N 1
ATOM 1449 C CA . ASN A 1 185 ? 19.515 -6.820 -9.602 1.00 89.38 185 ASN A CA 1
ATOM 1450 C C . ASN A 1 185 ? 18.561 -5.761 -9.030 1.00 89.38 185 ASN A C 1
ATOM 1452 O O . ASN A 1 185 ? 18.466 -4.661 -9.573 1.00 89.38 185 ASN A O 1
ATOM 1456 N N . SER A 1 186 ? 17.894 -6.066 -7.912 1.00 90.69 186 SER A N 1
ATOM 1457 C CA . SER A 1 186 ? 16.938 -5.152 -7.280 1.00 90.69 186 SER A CA 1
ATOM 1458 C C . SER A 1 186 ? 17.605 -3.939 -6.643 1.00 90.69 186 SER A C 1
ATOM 1460 O O . SER A 1 186 ? 16.999 -2.869 -6.586 1.00 90.69 186 SER A O 1
ATOM 1462 N N . GLU A 1 187 ? 18.852 -4.083 -6.202 1.00 92.62 187 GLU A N 1
ATOM 1463 C CA . GLU A 1 187 ? 19.703 -2.991 -5.742 1.00 92.62 187 GLU A CA 1
ATOM 1464 C C . GLU A 1 187 ? 20.162 -2.116 -6.911 1.00 92.62 187 GLU A C 1
ATOM 1466 O O . GLU A 1 187 ? 19.903 -0.914 -6.904 1.00 92.62 187 GLU A O 1
ATOM 1471 N N . LEU A 1 188 ? 20.747 -2.710 -7.955 1.00 93.00 188 LEU A N 1
ATOM 1472 C CA . LEU A 1 188 ? 21.252 -1.973 -9.119 1.00 93.00 188 LEU A CA 1
ATOM 1473 C C . LEU A 1 188 ? 20.158 -1.199 -9.863 1.00 93.00 188 LEU A C 1
ATOM 1475 O O . LEU A 1 188 ? 20.430 -0.121 -10.389 1.00 93.00 188 LEU A O 1
ATOM 1479 N N . ALA A 1 189 ? 18.941 -1.741 -9.908 1.00 93.50 189 ALA A N 1
ATOM 1480 C CA . ALA A 1 189 ? 17.776 -1.110 -10.520 1.00 93.50 189 ALA A CA 1
ATOM 1481 C C . ALA A 1 189 ? 16.863 -0.393 -9.502 1.00 93.50 189 ALA A C 1
ATOM 1483 O O . ALA A 1 189 ? 15.775 0.048 -9.858 1.00 93.50 189 ALA A O 1
ATOM 1484 N N . SER A 1 190 ? 17.278 -0.260 -8.235 1.00 93.31 190 SER A N 1
ATOM 1485 C CA . SER A 1 190 ? 16.561 0.512 -7.204 1.00 93.31 190 SER A CA 1
ATOM 1486 C C . SER A 1 190 ? 15.077 0.141 -7.034 1.00 93.31 190 SER A C 1
ATOM 1488 O O . SER A 1 190 ? 14.207 1.009 -6.902 1.00 93.31 190 SER A O 1
ATOM 1490 N N . TYR A 1 191 ? 14.759 -1.156 -7.049 1.00 94.00 191 TYR A N 1
ATOM 1491 C CA . TYR A 1 191 ? 13.404 -1.659 -6.792 1.00 94.00 191 TYR A CA 1
ATOM 1492 C C . TYR A 1 191 ? 13.288 -2.594 -5.581 1.00 94.00 191 TYR A C 1
ATOM 1494 O O . TYR A 1 191 ? 12.188 -3.063 -5.282 1.00 94.00 191 TYR A O 1
ATOM 1502 N N . TYR A 1 192 ? 14.371 -2.847 -4.839 1.00 93.81 192 TYR A N 1
ATOM 1503 C CA . TYR A 1 192 ? 14.265 -3.516 -3.538 1.00 93.81 192 TYR A CA 1
ATOM 1504 C C . TYR A 1 192 ? 13.327 -2.739 -2.594 1.00 93.81 192 TYR A C 1
ATOM 1506 O O . TYR A 1 192 ? 13.200 -1.518 -2.678 1.00 93.81 192 TYR A O 1
ATOM 1514 N N . GLY A 1 193 ? 12.603 -3.451 -1.730 1.00 93.88 193 GLY A N 1
ATOM 1515 C CA . GLY A 1 193 ? 11.632 -2.857 -0.808 1.00 93.88 193 GLY A CA 1
ATOM 1516 C C . GLY A 1 193 ? 10.344 -2.323 -1.454 1.00 93.88 193 GLY A C 1
ATOM 1517 O O . GLY A 1 193 ? 9.459 -1.886 -0.713 1.00 93.88 193 GLY A O 1
ATOM 1518 N N . LYS A 1 194 ? 10.204 -2.373 -2.792 1.00 95.69 194 LYS A N 1
ATOM 1519 C CA . LYS A 1 194 ? 8.944 -2.120 -3.519 1.00 95.69 194 LYS A CA 1
ATOM 1520 C C . LYS A 1 194 ? 8.044 -3.360 -3.509 1.00 95.69 194 LYS A C 1
ATOM 1522 O O . LYS A 1 194 ? 8.514 -4.470 -3.246 1.00 95.69 194 LYS A O 1
ATOM 1527 N N . PHE A 1 195 ? 6.753 -3.191 -3.800 1.00 96.81 195 PHE A N 1
ATOM 1528 C CA . PHE A 1 195 ? 5.814 -4.314 -3.879 1.00 96.81 195 PHE A CA 1
ATOM 1529 C C . PHE A 1 195 ? 6.194 -5.288 -4.995 1.00 96.81 195 PHE A C 1
ATOM 1531 O O . PHE A 1 195 ? 6.375 -4.898 -6.140 1.00 96.81 195 PHE A O 1
ATOM 1538 N N . ARG A 1 196 ? 6.254 -6.571 -4.656 1.00 96.62 196 ARG A N 1
ATOM 1539 C CA . ARG A 1 196 ? 6.411 -7.691 -5.587 1.00 96.62 196 ARG A CA 1
ATOM 1540 C C . ARG A 1 196 ? 5.075 -8.337 -5.929 1.00 96.62 196 ARG A C 1
ATOM 1542 O O . ARG A 1 196 ? 4.891 -8.825 -7.038 1.00 96.62 196 ARG A O 1
ATOM 1549 N N . SER A 1 197 ? 4.145 -8.376 -4.980 1.00 97.38 197 SER A N 1
ATOM 1550 C CA . SER A 1 197 ? 2.783 -8.833 -5.241 1.00 97.38 197 SER A CA 1
ATOM 1551 C C . SER A 1 197 ? 1.812 -8.346 -4.178 1.00 97.38 197 SER A C 1
ATOM 1553 O O . SER A 1 197 ? 2.185 -8.172 -3.015 1.00 97.38 197 SER A O 1
ATOM 1555 N N . ILE A 1 198 ? 0.551 -8.189 -4.573 1.00 97.56 198 ILE A N 1
ATOM 1556 C CA . ILE A 1 198 ? -0.572 -7.908 -3.677 1.00 97.56 198 ILE A CA 1
ATOM 1557 C C . ILE A 1 198 ? -1.689 -8.901 -4.000 1.00 97.56 198 ILE A C 1
ATOM 1559 O O . ILE A 1 198 ? -2.177 -8.971 -5.129 1.00 97.56 198 ILE A O 1
ATOM 1563 N N . GLY A 1 199 ? -2.069 -9.713 -3.016 1.00 95.62 199 GLY A N 1
ATOM 1564 C CA . GLY A 1 199 ? -2.921 -10.877 -3.229 1.00 95.62 199 GLY A CA 1
ATOM 1565 C C . GLY A 1 199 ? -2.309 -11.806 -4.281 1.00 95.62 199 GLY A C 1
ATOM 1566 O O . GLY A 1 199 ? -1.149 -12.196 -4.173 1.00 95.62 199 GLY A O 1
ATOM 1567 N N . GLY A 1 200 ? -3.085 -12.131 -5.316 1.00 94.44 200 GLY A N 1
ATOM 1568 C CA . GLY A 1 200 ? -2.630 -12.932 -6.458 1.00 94.44 200 GLY A CA 1
ATOM 1569 C C . GLY A 1 200 ? -2.035 -12.130 -7.624 1.00 94.44 200 GLY A C 1
ATOM 1570 O O . GLY A 1 200 ? -1.770 -12.712 -8.676 1.00 94.44 200 GLY A O 1
ATOM 1571 N N . VAL A 1 201 ? -1.870 -10.809 -7.494 1.00 97.19 201 VAL A N 1
ATOM 1572 C CA . VAL A 1 201 ? -1.392 -9.932 -8.576 1.00 97.19 201 VAL A CA 1
ATOM 1573 C C . VAL A 1 201 ? 0.098 -9.658 -8.390 1.00 97.19 201 VAL A C 1
ATOM 1575 O O . VAL A 1 201 ? 0.500 -9.027 -7.413 1.00 97.19 201 VAL A O 1
ATOM 1578 N N . ALA A 1 202 ? 0.917 -10.147 -9.323 1.00 98.00 202 ALA A N 1
ATOM 1579 C CA . ALA A 1 202 ? 2.351 -9.871 -9.362 1.00 98.00 202 ALA A CA 1
ATOM 1580 C C . ALA A 1 202 ? 2.622 -8.438 -9.841 1.00 98.00 202 ALA A C 1
ATOM 1582 O O . ALA A 1 202 ? 1.872 -7.905 -10.652 1.00 98.00 202 ALA A O 1
ATOM 1583 N N . ILE A 1 203 ? 3.689 -7.822 -9.349 1.00 98.06 203 ILE A N 1
ATOM 1584 C CA . ILE A 1 203 ? 4.162 -6.505 -9.773 1.00 98.06 203 ILE A CA 1
ATOM 1585 C C . ILE A 1 203 ? 5.639 -6.656 -10.105 1.00 98.06 203 ILE A C 1
ATOM 1587 O O . ILE A 1 203 ? 6.421 -7.065 -9.250 1.00 98.06 203 ILE A O 1
ATOM 1591 N N . GLY A 1 204 ? 5.997 -6.355 -11.349 1.00 97.69 204 GLY A N 1
ATOM 1592 C CA . GLY A 1 204 ? 7.359 -6.459 -11.858 1.00 97.69 204 GLY A CA 1
ATOM 1593 C C . GLY A 1 204 ? 7.976 -5.104 -12.161 1.00 97.69 204 GLY A C 1
ATOM 1594 O O . GLY A 1 204 ? 7.276 -4.170 -12.558 1.00 97.69 204 GLY A O 1
ATOM 1595 N N . TYR A 1 205 ? 9.300 -5.029 -12.045 1.00 97.75 205 TYR A N 1
ATOM 1596 C CA . TYR A 1 205 ? 10.114 -3.874 -12.421 1.00 97.75 205 TYR A CA 1
ATOM 1597 C C . TYR A 1 205 ? 11.223 -4.306 -13.380 1.00 97.75 205 TYR A C 1
ATOM 1599 O O . TYR A 1 205 ? 11.679 -5.447 -13.326 1.00 97.75 205 TYR A O 1
ATOM 1607 N N . TYR A 1 206 ? 11.653 -3.400 -14.254 1.00 97.25 206 TYR A N 1
ATOM 1608 C CA . TYR A 1 206 ? 12.748 -3.668 -15.179 1.00 97.25 206 TYR A CA 1
ATOM 1609 C C . TYR A 1 206 ? 14.091 -3.755 -14.449 1.00 97.25 206 TYR A C 1
ATOM 1611 O O . TYR A 1 206 ? 14.465 -2.856 -13.695 1.00 97.25 206 TYR A O 1
ATOM 1619 N N . ASP A 1 207 ? 14.841 -4.818 -14.726 1.00 95.31 207 ASP A N 1
ATOM 1620 C CA . ASP A 1 207 ? 16.225 -4.964 -14.283 1.00 95.31 207 ASP A CA 1
ATOM 1621 C C . ASP A 1 207 ? 17.158 -3.988 -15.000 1.00 95.31 207 ASP A C 1
ATOM 1623 O O . ASP A 1 207 ? 16.844 -3.447 -16.064 1.00 95.31 207 ASP A O 1
ATOM 1627 N N . LYS A 1 208 ? 18.351 -3.790 -14.435 1.00 93.06 208 LYS A N 1
ATOM 1628 C CA . LYS A 1 208 ? 19.408 -3.001 -15.064 1.00 93.06 208 LYS A CA 1
ATOM 1629 C C . LYS A 1 208 ? 20.158 -3.848 -16.091 1.00 93.06 208 LYS A C 1
ATOM 1631 O O . LYS A 1 208 ? 20.880 -4.773 -15.736 1.00 93.06 208 LYS A O 1
ATOM 1636 N N . THR A 1 209 ? 20.012 -3.503 -17.366 1.00 89.19 209 THR A N 1
ATOM 1637 C CA . THR A 1 209 ? 20.684 -4.132 -18.511 1.00 89.19 209 THR A CA 1
ATOM 1638 C C . THR A 1 209 ? 21.041 -3.061 -19.549 1.00 89.19 209 THR A C 1
ATOM 1640 O O . THR A 1 209 ? 20.596 -1.918 -19.451 1.00 89.19 209 THR A O 1
ATOM 1643 N N . ASN A 1 210 ? 21.800 -3.415 -20.590 1.00 83.31 210 ASN A N 1
ATOM 1644 C CA . ASN A 1 210 ? 22.076 -2.484 -21.694 1.00 83.31 210 ASN A CA 1
ATOM 1645 C C . ASN A 1 210 ? 20.807 -2.068 -22.460 1.00 83.31 210 ASN A C 1
ATOM 1647 O O . ASN A 1 210 ? 20.702 -0.918 -22.891 1.00 83.31 210 ASN A O 1
ATOM 1651 N N . SER A 1 211 ? 19.848 -2.988 -22.607 1.00 82.94 211 SER A N 1
ATOM 1652 C CA . SER A 1 211 ? 18.579 -2.750 -23.311 1.00 82.94 211 SER A CA 1
ATOM 1653 C C . SER A 1 211 ? 17.609 -1.869 -22.521 1.00 82.94 211 SER A C 1
ATOM 1655 O O . SER A 1 211 ? 16.843 -1.109 -23.111 1.00 82.94 211 SER A O 1
ATOM 1657 N N . THR A 1 212 ? 17.692 -1.926 -21.188 1.00 88.19 212 THR A N 1
ATOM 1658 C CA . THR A 1 212 ? 16.795 -1.215 -20.268 1.00 88.19 212 THR A CA 1
ATOM 1659 C C . THR A 1 212 ? 17.317 0.142 -19.820 1.00 88.19 212 THR A C 1
ATOM 1661 O O . THR A 1 212 ? 16.663 0.811 -19.024 1.00 88.19 212 THR A O 1
ATOM 1664 N N . ARG A 1 213 ? 18.471 0.574 -20.343 1.00 90.25 213 ARG A N 1
ATOM 1665 C CA . ARG A 1 213 ? 19.062 1.878 -20.029 1.00 90.25 213 ARG A CA 1
ATOM 1666 C C . ARG A 1 213 ? 18.039 2.995 -20.259 1.00 90.25 213 ARG A C 1
ATOM 1668 O O . ARG A 1 213 ? 17.552 3.164 -21.374 1.00 90.25 213 ARG A O 1
ATOM 1675 N N . GLY A 1 214 ? 17.760 3.767 -19.212 1.00 90.88 214 GLY A N 1
ATOM 1676 C CA . GLY A 1 214 ? 16.793 4.870 -19.200 1.00 90.88 214 GLY A CA 1
ATOM 1677 C C . GLY A 1 214 ? 15.428 4.503 -18.604 1.00 90.88 214 GLY A C 1
ATOM 1678 O O . GLY A 1 214 ? 14.591 5.385 -18.408 1.00 90.88 214 GLY A O 1
ATOM 1679 N N . PHE A 1 215 ? 15.186 3.227 -18.301 1.00 95.25 215 PHE A N 1
ATOM 1680 C CA . PHE A 1 215 ? 13.962 2.761 -17.646 1.00 95.25 215 PHE A CA 1
ATOM 1681 C C . PHE A 1 215 ? 14.180 1.576 -16.695 1.00 95.25 215 PHE A C 1
ATOM 1683 O O . PHE A 1 215 ? 13.217 0.925 -16.288 1.00 95.25 215 PHE A O 1
ATOM 1690 N N . GLU A 1 216 ? 15.419 1.306 -16.286 1.00 95.75 216 GLU A N 1
ATOM 1691 C CA . GLU A 1 216 ? 15.690 0.412 -15.166 1.00 95.75 216 GLU A CA 1
ATOM 1692 C C . GLU A 1 216 ? 14.920 0.862 -13.909 1.00 95.75 216 GLU A C 1
ATOM 1694 O O . GLU A 1 216 ? 14.769 2.051 -13.628 1.00 95.75 216 GLU A O 1
ATOM 1699 N N . GLY A 1 217 ? 14.362 -0.092 -13.165 1.00 95.88 217 GLY A N 1
ATOM 1700 C CA . GLY A 1 217 ? 13.576 0.180 -11.962 1.00 95.88 217 GLY A CA 1
ATOM 1701 C C . GLY A 1 217 ? 12.158 0.705 -12.196 1.00 95.88 217 GLY A C 1
ATOM 1702 O O . GLY A 1 217 ? 11.397 0.796 -11.222 1.00 95.88 217 GLY A O 1
ATOM 1703 N N . LYS A 1 218 ? 11.781 1.016 -13.447 1.00 97.38 218 LYS A N 1
ATOM 1704 C CA . LYS A 1 218 ? 10.401 1.343 -13.832 1.00 97.38 218 LYS A CA 1
ATOM 1705 C C . LYS A 1 218 ? 9.525 0.092 -13.837 1.00 97.38 218 LYS A C 1
ATOM 1707 O O . LYS A 1 218 ? 10.015 -1.026 -13.997 1.00 97.38 218 LYS A O 1
ATOM 1712 N N . LEU A 1 219 ? 8.220 0.281 -13.661 1.00 97.62 219 LEU A N 1
ATOM 1713 C CA . LEU A 1 219 ? 7.218 -0.780 -13.727 1.00 97.62 219 LEU A CA 1
ATOM 1714 C C . LEU A 1 219 ? 7.303 -1.510 -15.061 1.00 97.62 219 LEU A C 1
ATOM 1716 O O . LEU A 1 219 ? 7.219 -0.881 -16.107 1.00 97.62 219 LEU A O 1
ATOM 1720 N N . GLN A 1 220 ? 7.415 -2.829 -15.000 1.00 97.75 220 GLN A N 1
ATOM 1721 C CA . GLN A 1 220 ? 7.357 -3.727 -16.147 1.00 97.75 220 GLN A CA 1
ATOM 1722 C C . GLN A 1 220 ? 5.957 -4.315 -16.301 1.00 97.75 220 GLN A C 1
ATOM 1724 O O . GLN A 1 220 ? 5.422 -4.387 -17.407 1.00 97.75 220 GLN A O 1
ATOM 1729 N N . ASN A 1 221 ? 5.354 -4.753 -15.196 1.00 98.12 221 ASN A N 1
ATOM 1730 C CA . ASN A 1 221 ? 4.028 -5.352 -15.216 1.00 98.12 221 ASN A CA 1
ATOM 1731 C C . ASN A 1 221 ? 3.278 -5.181 -13.893 1.00 98.12 221 ASN A C 1
ATOM 1733 O O . ASN A 1 221 ? 3.886 -5.020 -12.836 1.00 98.12 221 ASN A O 1
ATOM 1737 N N . ILE A 1 222 ? 1.950 -5.244 -13.984 1.00 98.00 222 ILE A N 1
ATOM 1738 C CA . ILE A 1 222 ? 1.029 -5.414 -12.856 1.00 98.00 222 ILE A CA 1
ATOM 1739 C C . ILE A 1 222 ? 0.007 -6.467 -13.287 1.00 98.00 222 ILE A C 1
ATOM 1741 O O . ILE A 1 222 ? -0.867 -6.207 -14.115 1.00 98.00 222 ILE A O 1
ATOM 1745 N N . GLY A 1 223 ? 0.141 -7.681 -12.762 1.00 96.94 223 GLY A N 1
ATOM 1746 C CA . GLY A 1 223 ? -0.579 -8.845 -13.253 1.00 96.94 223 GLY A CA 1
ATOM 1747 C C . GLY A 1 223 ? -0.324 -9.027 -14.747 1.00 96.94 223 GLY A C 1
ATOM 1748 O O . GLY A 1 223 ? 0.818 -9.137 -15.186 1.00 96.94 223 GLY A O 1
ATOM 1749 N N . SER A 1 224 ? -1.398 -9.027 -15.529 1.00 97.12 224 SER A N 1
ATOM 1750 C CA . SER A 1 224 ? -1.343 -9.181 -16.988 1.00 97.12 224 SER A CA 1
ATOM 1751 C C . SER A 1 224 ? -1.137 -7.864 -17.750 1.00 97.12 224 SER A C 1
ATOM 1753 O O . SER A 1 224 ? -0.968 -7.896 -18.970 1.00 97.12 224 SER A O 1
ATOM 1755 N N . TYR A 1 225 ? -1.140 -6.710 -17.071 1.00 97.62 225 TYR A N 1
ATOM 1756 C CA . TYR A 1 225 ? -0.773 -5.434 -17.688 1.00 97.62 225 TYR A CA 1
ATOM 1757 C C . TYR A 1 225 ? 0.739 -5.357 -17.878 1.00 97.62 225 TYR A C 1
ATOM 1759 O O . TYR A 1 225 ? 1.487 -5.581 -16.928 1.00 97.62 225 TYR A O 1
ATOM 1767 N N . LYS A 1 226 ? 1.187 -4.986 -19.077 1.00 98.06 226 LYS A N 1
ATOM 1768 C CA . LYS A 1 226 ? 2.598 -4.749 -19.408 1.00 98.06 226 LYS A CA 1
ATOM 1769 C C . LYS A 1 226 ? 2.819 -3.285 -19.755 1.00 98.06 226 LYS A C 1
ATOM 1771 O O . LYS A 1 226 ? 2.086 -2.746 -20.585 1.00 98.06 226 LYS A O 1
ATOM 1776 N N . PHE A 1 227 ? 3.838 -2.683 -19.157 1.00 97.88 227 PHE A N 1
ATOM 1777 C CA . PHE A 1 227 ? 4.246 -1.299 -19.373 1.00 97.88 227 PHE A CA 1
ATOM 1778 C C . PHE A 1 227 ? 5.483 -1.291 -20.260 1.00 97.88 227 PHE A C 1
ATOM 1780 O O . PHE A 1 227 ? 6.508 -1.851 -19.889 1.00 97.88 227 PHE A O 1
ATOM 1787 N N . ASN A 1 228 ? 5.378 -0.672 -21.431 1.00 97.44 228 ASN A N 1
ATOM 1788 C CA . ASN A 1 228 ? 6.454 -0.624 -22.410 1.00 97.44 228 ASN A CA 1
ATOM 1789 C C . ASN A 1 228 ? 7.028 0.790 -22.483 1.00 97.44 228 ASN A C 1
ATOM 1791 O O . ASN A 1 228 ? 6.280 1.773 -22.472 1.00 97.44 228 ASN A O 1
ATOM 1795 N N . TYR A 1 229 ? 8.346 0.872 -22.636 1.00 97.38 229 TYR A N 1
ATOM 1796 C CA . TYR A 1 229 ? 9.096 2.117 -22.787 1.00 97.38 229 TYR A CA 1
ATOM 1797 C C . TYR A 1 229 ? 9.907 2.074 -24.080 1.00 97.38 229 TYR A C 1
ATOM 1799 O O . TYR A 1 229 ? 10.120 1.009 -24.665 1.00 97.38 229 TYR A O 1
ATOM 1807 N N . TYR A 1 230 ? 10.345 3.234 -24.556 1.00 96.00 230 TYR A N 1
ATOM 1808 C CA . TYR A 1 230 ? 11.252 3.296 -25.697 1.00 96.00 230 TYR A CA 1
ATOM 1809 C C . TYR A 1 230 ? 12.637 2.776 -25.309 1.00 96.00 230 TYR A C 1
ATOM 1811 O O . TYR A 1 230 ? 13.317 3.343 -24.456 1.00 96.00 230 TYR A O 1
ATOM 1819 N N . GLU A 1 231 ? 13.049 1.698 -25.963 1.00 94.31 231 GLU A N 1
ATOM 1820 C CA . GLU A 1 231 ? 14.327 1.035 -25.718 1.00 94.31 231 GLU A CA 1
ATOM 1821 C C . GLU A 1 231 ? 15.518 1.861 -26.210 1.00 94.31 231 GLU A C 1
ATOM 1823 O O . GLU A 1 231 ? 15.385 2.797 -27.007 1.00 94.31 231 GLU A O 1
ATOM 1828 N N . ASN A 1 232 ? 16.705 1.488 -25.741 1.00 92.81 232 ASN A N 1
ATOM 1829 C CA . ASN A 1 232 ? 17.955 2.177 -26.021 1.00 92.81 232 ASN A CA 1
ATOM 1830 C C . ASN A 1 232 ? 18.523 1.862 -27.427 1.00 92.81 232 ASN A C 1
ATOM 1832 O O . ASN A 1 232 ? 19.611 1.306 -27.562 1.00 92.81 232 ASN A O 1
ATOM 1836 N N . TYR A 1 233 ? 17.788 2.235 -28.476 1.00 91.50 233 TYR A N 1
ATOM 1837 C CA . TYR A 1 233 ? 18.222 2.150 -29.878 1.00 91.50 233 TYR A CA 1
ATOM 1838 C C . TYR A 1 233 ? 18.718 3.493 -30.411 1.00 91.50 233 TYR A C 1
ATOM 1840 O O . TYR A 1 233 ? 18.285 4.540 -29.934 1.00 91.50 233 TYR A O 1
ATOM 1848 N N . TYR A 1 234 ? 19.562 3.464 -31.450 1.00 91.94 234 TYR A N 1
ATOM 1849 C CA . TYR A 1 234 ? 20.150 4.665 -32.062 1.00 91.94 234 TYR A CA 1
ATOM 1850 C C . TYR A 1 234 ? 19.101 5.736 -32.402 1.00 91.94 234 TYR A C 1
ATOM 1852 O O . TYR A 1 234 ? 19.217 6.871 -31.950 1.00 91.94 234 TYR A O 1
ATOM 1860 N N . ASN A 1 235 ? 18.022 5.362 -33.098 1.00 95.06 235 ASN A N 1
ATOM 1861 C CA . ASN A 1 235 ? 16.959 6.305 -33.465 1.00 95.06 235 ASN A CA 1
ATOM 1862 C C . ASN A 1 235 ? 16.279 6.918 -32.228 1.00 95.06 235 ASN A C 1
ATOM 1864 O O . ASN A 1 235 ? 16.068 8.125 -32.172 1.00 95.06 235 ASN A O 1
ATOM 1868 N N . ASN A 1 236 ? 16.001 6.116 -31.196 1.00 95.38 236 ASN A N 1
ATOM 1869 C CA . ASN A 1 236 ? 15.374 6.606 -29.965 1.00 95.38 236 ASN A CA 1
ATOM 1870 C C . ASN A 1 236 ? 16.311 7.528 -29.168 1.00 95.38 236 ASN A C 1
ATOM 1872 O O . ASN A 1 236 ? 15.845 8.490 -28.550 1.00 95.38 236 ASN A O 1
ATOM 1876 N N . GLN A 1 237 ? 17.618 7.239 -29.170 1.00 93.19 237 GLN A N 1
ATOM 1877 C CA . GLN A 1 237 ? 18.642 8.099 -28.574 1.00 93.19 237 GLN A CA 1
ATOM 1878 C C . GLN A 1 237 ? 18.715 9.437 -29.314 1.00 93.19 237 GLN A C 1
ATOM 1880 O O . GLN A 1 237 ? 18.621 10.484 -28.675 1.00 93.19 237 GLN A O 1
ATOM 1885 N N . ALA A 1 238 ? 18.797 9.405 -30.649 1.00 95.50 238 ALA A N 1
ATOM 1886 C CA . ALA A 1 238 ? 18.806 10.598 -31.494 1.00 95.50 238 ALA A CA 1
ATOM 1887 C C . ALA A 1 238 ? 17.550 11.461 -31.274 1.00 95.50 238 ALA A C 1
ATOM 1889 O O . ALA A 1 238 ? 17.641 12.684 -31.182 1.00 95.50 238 ALA A O 1
ATOM 1890 N N . SER A 1 239 ? 16.388 10.828 -31.087 1.00 96.62 239 SER A N 1
ATOM 1891 C CA . SER A 1 239 ? 15.123 11.504 -30.775 1.00 96.62 239 SER A CA 1
ATOM 1892 C C . SER A 1 239 ? 14.943 11.888 -29.297 1.00 96.62 239 SER A C 1
ATOM 1894 O O . SER A 1 239 ? 13.931 12.496 -28.956 1.00 96.62 239 SER A O 1
ATOM 1896 N N . LYS A 1 240 ? 15.883 11.553 -28.399 1.00 95.31 240 LYS A N 1
ATOM 1897 C CA . LYS A 1 240 ? 15.799 11.816 -26.945 1.00 95.31 240 LYS A CA 1
ATOM 1898 C C . LYS A 1 240 ? 14.510 11.276 -26.302 1.00 95.31 240 LYS A C 1
ATOM 1900 O O . LYS A 1 240 ? 13.879 11.939 -25.469 1.00 95.31 240 LYS A O 1
ATOM 1905 N N . ILE A 1 241 ? 14.096 10.073 -26.704 1.00 95.75 241 ILE A N 1
ATOM 1906 C CA . ILE A 1 241 ? 12.892 9.407 -26.178 1.00 95.75 241 ILE A CA 1
ATOM 1907 C C . ILE A 1 241 ? 13.175 8.120 -25.405 1.00 95.75 241 ILE A C 1
ATOM 1909 O O . ILE A 1 241 ? 12.237 7.554 -24.856 1.00 95.75 241 ILE A O 1
ATOM 1913 N N . VAL A 1 242 ? 14.431 7.667 -25.322 1.00 95.44 242 VAL A N 1
ATOM 1914 C CA . VAL A 1 242 ? 14.806 6.479 -24.533 1.00 95.44 242 VAL A CA 1
ATOM 1915 C C . VAL A 1 242 ? 14.250 6.577 -23.111 1.00 95.44 242 VAL A C 1
ATOM 1917 O O . VAL A 1 242 ? 14.364 7.611 -22.454 1.00 95.44 242 VAL A O 1
ATOM 1920 N N . GLY A 1 243 ? 13.610 5.503 -22.655 1.00 95.00 243 GLY A N 1
ATOM 1921 C CA . GLY A 1 243 ? 13.006 5.402 -21.332 1.00 95.00 243 GLY A CA 1
ATOM 1922 C C . GLY A 1 243 ? 11.672 6.128 -21.158 1.00 95.00 243 GLY A C 1
ATOM 1923 O O . GLY A 1 243 ? 11.043 5.976 -20.108 1.00 95.00 243 GLY A O 1
ATOM 1924 N N . LYS A 1 244 ? 11.197 6.885 -22.157 1.00 96.88 244 LYS A N 1
ATOM 1925 C CA . LYS A 1 244 ? 9.848 7.465 -22.127 1.00 96.88 244 LYS A CA 1
ATOM 1926 C C . LYS A 1 244 ? 8.796 6.375 -22.279 1.00 96.88 244 LYS A C 1
ATOM 1928 O O . LYS A 1 244 ? 9.025 5.355 -22.935 1.00 96.88 244 LYS A O 1
ATOM 1933 N N . PHE A 1 245 ? 7.641 6.610 -21.669 1.00 97.38 245 PHE A N 1
ATOM 1934 C CA . PHE A 1 245 ? 6.486 5.735 -21.782 1.00 97.38 245 PHE A CA 1
ATOM 1935 C C . PHE A 1 245 ? 6.066 5.560 -23.246 1.00 97.38 245 PHE A C 1
ATOM 1937 O O . PHE A 1 245 ? 6.025 6.525 -24.011 1.00 97.38 245 PHE A O 1
ATOM 1944 N N . LYS A 1 246 ? 5.764 4.319 -23.633 1.00 96.75 246 LYS A N 1
ATOM 1945 C CA . LYS A 1 246 ? 5.318 3.970 -24.985 1.00 96.75 246 LYS A CA 1
ATOM 1946 C C . LYS A 1 246 ? 3.880 3.474 -24.986 1.00 96.75 246 LYS A C 1
ATOM 1948 O O . LYS A 1 246 ? 3.057 3.991 -25.734 1.00 96.75 246 LYS A O 1
ATOM 1953 N N . SER A 1 247 ? 3.579 2.448 -24.194 1.00 97.25 247 SER A N 1
ATOM 1954 C CA . SER A 1 247 ? 2.238 1.862 -24.160 1.00 97.25 247 SER A CA 1
ATOM 1955 C C . SER A 1 247 ? 2.002 1.007 -22.922 1.00 97.25 247 SER A C 1
ATOM 1957 O O . SER A 1 247 ? 2.934 0.459 -22.333 1.00 97.25 247 SER A O 1
ATOM 1959 N N . ILE A 1 248 ? 0.725 0.832 -22.579 1.00 97.50 248 ILE A N 1
ATOM 1960 C CA . ILE A 1 248 ? 0.264 -0.272 -21.737 1.00 97.50 248 ILE A CA 1
ATOM 1961 C C . ILE A 1 248 ? -0.448 -1.271 -22.639 1.00 97.50 248 ILE A C 1
ATOM 1963 O O . ILE A 1 248 ? -1.237 -0.891 -23.501 1.00 97.50 248 ILE A O 1
ATOM 1967 N N . THR A 1 249 ? -0.167 -2.551 -22.439 1.00 97.62 249 THR A N 1
ATOM 1968 C CA . THR A 1 249 ? -0.815 -3.651 -23.163 1.00 97.62 249 THR A CA 1
ATOM 1969 C C . THR A 1 249 ? -1.310 -4.705 -22.182 1.00 97.62 249 THR A C 1
ATOM 1971 O O . THR A 1 249 ? -0.851 -4.756 -21.041 1.00 97.62 249 THR A O 1
ATOM 1974 N N . GLY A 1 250 ? -2.234 -5.554 -22.628 1.00 95.75 250 GLY A N 1
ATOM 1975 C CA . GLY A 1 250 ? -2.865 -6.559 -21.776 1.00 95.75 250 GLY A CA 1
ATOM 1976 C C . GLY A 1 250 ? -4.002 -5.995 -20.923 1.00 95.75 250 GLY A C 1
ATOM 1977 O O . GLY A 1 250 ? -4.290 -4.798 -20.921 1.00 95.75 250 GLY A O 1
ATOM 1978 N N . LYS A 1 251 ? -4.689 -6.900 -20.228 1.00 94.38 251 LYS A N 1
ATOM 1979 C CA . LYS A 1 251 ? -5.800 -6.599 -19.326 1.00 94.38 251 LYS A CA 1
ATOM 1980 C C . LYS A 1 251 ? -5.829 -7.655 -18.238 1.00 94.38 251 LYS A C 1
ATOM 1982 O O . LYS A 1 251 ? -5.672 -8.836 -18.532 1.00 94.38 251 LYS A O 1
ATOM 1987 N N . ASP A 1 252 ? -6.052 -7.241 -17.001 1.00 93.81 252 ASP A N 1
ATOM 1988 C CA . ASP A 1 252 ? -6.159 -8.152 -15.869 1.00 93.81 252 ASP A CA 1
ATOM 1989 C C . ASP A 1 252 ? -7.451 -7.850 -15.113 1.00 93.81 252 ASP A C 1
ATOM 1991 O O . ASP A 1 252 ? -7.658 -6.741 -14.633 1.00 93.81 252 ASP A O 1
ATOM 1995 N N . SER A 1 253 ? -8.355 -8.826 -15.040 1.00 93.19 253 SER A N 1
ATOM 1996 C CA . SER A 1 253 ? -9.673 -8.646 -14.421 1.00 93.19 253 SER A CA 1
ATOM 1997 C C . SER A 1 253 ? -9.611 -8.439 -12.908 1.00 93.19 253 SER A C 1
ATOM 1999 O O . SER A 1 253 ? -10.595 -7.984 -12.330 1.00 93.19 253 SER A O 1
ATOM 2001 N N . ARG A 1 254 ? -8.476 -8.750 -12.270 1.00 93.12 254 ARG A N 1
ATOM 2002 C CA . ARG A 1 254 ? -8.299 -8.694 -10.813 1.00 93.12 254 ARG A CA 1
ATOM 2003 C C . ARG A 1 254 ? -7.881 -7.313 -10.315 1.00 93.12 254 ARG A C 1
ATOM 2005 O O . ARG A 1 254 ? -8.006 -7.053 -9.122 1.00 93.12 254 ARG A O 1
ATOM 2012 N N . VAL A 1 255 ? -7.368 -6.450 -11.196 1.00 94.88 255 VAL A N 1
ATOM 2013 C CA . VAL A 1 255 ? -6.859 -5.120 -10.840 1.00 94.88 255 VAL A CA 1
ATOM 2014 C C . VAL A 1 255 ? -7.470 -4.040 -11.723 1.00 94.88 255 VAL A C 1
ATOM 2016 O O . VAL A 1 255 ? -7.543 -4.174 -12.941 1.00 94.88 255 VAL A O 1
ATOM 2019 N N . ILE A 1 256 ? -7.890 -2.943 -11.100 1.00 95.25 256 ILE A N 1
ATOM 2020 C CA . ILE A 1 256 ? -8.270 -1.717 -11.797 1.00 95.25 256 ILE A CA 1
ATOM 2021 C C . ILE A 1 256 ? -7.019 -0.852 -11.926 1.00 95.25 256 ILE A C 1
ATOM 2023 O O . ILE A 1 256 ? -6.444 -0.424 -10.923 1.00 95.25 256 ILE A O 1
ATOM 2027 N N . LEU A 1 257 ? -6.599 -0.592 -13.160 1.00 94.50 257 LEU A N 1
ATOM 2028 C CA . LEU A 1 257 ? -5.555 0.384 -13.442 1.00 94.50 257 LEU A CA 1
ATOM 2029 C C . LEU A 1 257 ? -6.201 1.764 -13.618 1.00 94.50 257 LEU A C 1
ATOM 2031 O O . LEU A 1 257 ? -7.036 1.927 -14.508 1.00 94.50 257 LEU A O 1
ATOM 2035 N N . LEU A 1 258 ? -5.837 2.708 -12.747 1.00 91.75 258 LEU A N 1
ATOM 2036 C CA . LEU A 1 258 ? -6.370 4.076 -12.701 1.00 91.75 258 LEU A CA 1
ATOM 2037 C C . LEU A 1 258 ? -5.605 5.039 -13.619 1.00 91.75 258 LEU A C 1
ATOM 2039 O O . LEU A 1 258 ? -4.397 4.812 -13.873 1.00 91.75 258 LEU A O 1
#